Protein AF-A0A348VQV1-F1 (afdb_monomer_lite)

pLDDT: mean 83.27, std 20.58, range [33.09, 98.75]

Foldseek 3Di:
DVLLQQFALDQPFARQGGNSSVVQLVQQLVVLVVVCVVPVPDDSVLLNVLSNQLQVLSSQQWDDDPGIDGDPCNVVQNRLRSSLVVLVVVQVPDPPDDPVSNVSSNLLNQALCQDVVSVRNDHDDDPSSPSSNVSSLVVRVVRLVVVQLVVDDDPPDQWTDQDPSVRGIDGRDPDDPPPPPPPPPDDPPPDPDDDDDDDDDDDDDDDDD

Sequence (209 aa):
MEGLKRAPAAKTMHHNYVGGLLEHVLELIALCRTLSGHFPDIDADLLAVGAFLHDIGKIREMSVRKAIQYTTEGRLIGHISLGYEMLTEKINGLPDFPLETTMLLKHIMLSHHGEYEFGSPKRPKTREALIIHYLDDLSAKLNNYQITMAKESVGEGEWSAFNKMHDRYLYRQASSPAVAPSNSGELPATGLHPGGDGNQPRRDKAQKD

Structure (mmCIF, N/CA/C/O backbone):
data_AF-A0A348VQV1-F1
#
_entry.id   AF-A0A348VQV1-F1
#
loop_
_atom_site.group_PDB
_atom_site.id
_atom_site.type_symbol
_atom_site.label_atom_id
_atom_site.label_alt_id
_atom_site.label_comp_id
_atom_site.label_asym_id
_atom_site.label_entity_id
_atom_site.label_seq_id
_atom_site.pdbx_PDB_ins_code
_atom_site.Cartn_x
_atom_site.Cartn_y
_atom_site.Cartn_z
_atom_site.occupancy
_atom_site.B_iso_or_equiv
_atom_site.auth_seq_id
_atom_site.auth_comp_id
_atom_site.auth_asym_id
_atom_site.auth_atom_id
_atom_site.pdbx_PDB_model_num
ATOM 1 N N . MET A 1 1 ? -12.982 12.321 -1.054 1.00 59.47 1 MET A N 1
ATOM 2 C CA . MET A 1 1 ? -12.814 11.521 -2.290 1.00 59.47 1 MET A CA 1
ATOM 3 C C . MET A 1 1 ? -11.960 12.201 -3.358 1.00 59.47 1 MET A C 1
ATOM 5 O O . MET A 1 1 ? -11.308 11.486 -4.103 1.00 59.47 1 MET A O 1
ATOM 9 N N . GLU A 1 2 ? -11.901 13.537 -3.432 1.00 77.56 2 GLU A N 1
ATOM 10 C CA . GLU A 1 2 ? -11.094 14.238 -4.452 1.00 77.56 2 GLU A CA 1
ATOM 11 C C . GLU A 1 2 ? -9.594 13.878 -4.426 1.00 77.56 2 GLU A C 1
ATOM 13 O O . GLU A 1 2 ? -8.965 13.776 -5.474 1.00 77.56 2 GLU A O 1
ATOM 18 N N . GLY A 1 3 ? -9.032 13.597 -3.242 1.00 82.75 3 GLY A N 1
ATOM 19 C CA . GLY A 1 3 ? -7.639 13.153 -3.097 1.00 82.75 3 GLY A CA 1
ATOM 20 C C . GLY A 1 3 ? -7.329 11.840 -3.828 1.00 82.75 3 GLY A C 1
ATOM 21 O O . GLY A 1 3 ? -6.356 11.783 -4.568 1.00 82.75 3 GLY A O 1
ATOM 22 N N . LEU A 1 4 ? -8.188 10.821 -3.701 1.00 85.88 4 LEU A N 1
ATOM 23 C CA . LEU A 1 4 ? -8.033 9.518 -4.375 1.00 85.88 4 LEU A CA 1
ATOM 24 C C . LEU A 1 4 ? -8.036 9.648 -5.902 1.00 85.88 4 LEU A C 1
ATOM 26 O O . LEU A 1 4 ? -7.209 9.048 -6.576 1.00 85.88 4 LEU A O 1
ATOM 30 N N . LYS A 1 5 ? -8.925 10.490 -6.445 1.00 87.19 5 LYS A N 1
ATOM 31 C CA . LYS A 1 5 ? -9.027 10.739 -7.893 1.00 87.19 5 LYS A CA 1
ATOM 32 C C . LYS A 1 5 ? -7.799 11.436 -8.477 1.00 87.19 5 LYS A C 1
ATOM 34 O O . LYS A 1 5 ? -7.615 11.441 -9.688 1.00 87.19 5 LYS A O 1
ATOM 39 N N . ARG A 1 6 ? -6.988 12.075 -7.632 1.00 87.88 6 ARG A N 1
ATOM 40 C CA . ARG A 1 6 ? -5.828 12.867 -8.054 1.00 87.88 6 ARG A CA 1
ATOM 41 C C . ARG A 1 6 ? -4.494 12.234 -7.684 1.00 87.88 6 ARG A C 1
ATOM 43 O O . ARG A 1 6 ? -3.487 12.554 -8.314 1.00 87.88 6 ARG A O 1
ATOM 50 N N . ALA A 1 7 ? -4.483 11.367 -6.678 1.00 87.25 7 ALA A N 1
ATOM 51 C CA . ALA A 1 7 ? -3.288 10.697 -6.207 1.00 87.25 7 ALA A CA 1
ATOM 52 C C . ALA A 1 7 ? -2.844 9.603 -7.197 1.00 87.25 7 ALA A C 1
ATOM 54 O O . ALA A 1 7 ? -3.674 8.824 -7.673 1.00 87.25 7 ALA A O 1
ATOM 55 N N . PRO A 1 8 ? -1.544 9.519 -7.509 1.00 86.25 8 PRO A N 1
ATOM 56 C CA . PRO A 1 8 ? -0.958 8.330 -8.117 1.00 86.25 8 PRO A CA 1
ATOM 57 C C . PRO A 1 8 ? -0.786 7.222 -7.073 1.00 86.25 8 PRO A C 1
ATOM 59 O O . PRO A 1 8 ? -0.635 7.522 -5.888 1.00 86.25 8 PRO A O 1
ATOM 62 N N . ALA A 1 9 ? -0.737 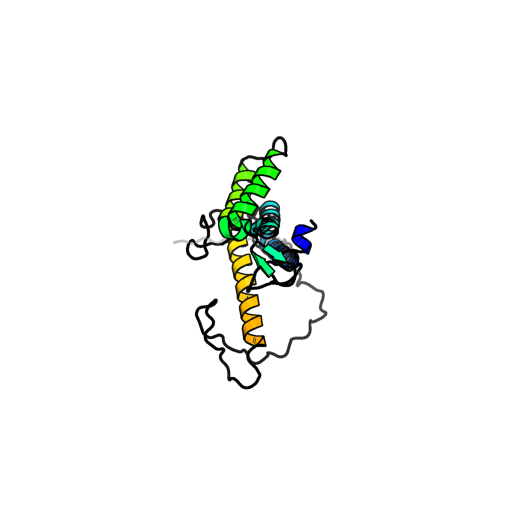5.959 -7.503 1.00 78.94 9 ALA A N 1
ATOM 63 C CA . ALA A 1 9 ? -0.432 4.849 -6.593 1.00 78.94 9 ALA A CA 1
ATOM 64 C C . ALA A 1 9 ? 1.076 4.703 -6.341 1.00 78.94 9 ALA A C 1
ATOM 66 O O . ALA A 1 9 ? 1.492 4.143 -5.334 1.00 78.94 9 ALA A O 1
ATOM 67 N N . ALA A 1 10 ? 1.926 5.224 -7.227 1.00 79.75 10 ALA A N 1
ATOM 68 C CA . ALA A 1 10 ? 3.368 5.216 -7.029 1.00 79.75 10 ALA A CA 1
ATOM 69 C C . ALA A 1 10 ? 4.055 6.376 -7.750 1.00 79.75 10 ALA A C 1
ATOM 71 O O . ALA A 1 10 ? 3.503 6.996 -8.658 1.00 79.75 10 ALA A O 1
ATOM 72 N N . LYS A 1 11 ? 5.306 6.655 -7.374 1.00 70.69 11 LYS A N 1
ATOM 73 C CA . LYS A 1 11 ? 6.124 7.665 -8.059 1.00 70.69 11 LYS A CA 1
ATOM 74 C C . LYS A 1 11 ? 6.708 7.156 -9.379 1.00 70.69 11 LYS A C 1
ATOM 76 O O . LYS A 1 11 ? 6.708 7.876 -10.373 1.00 70.69 11 LYS A O 1
ATOM 81 N N . THR A 1 12 ? 7.241 5.937 -9.383 1.00 63.66 12 THR A N 1
ATOM 82 C CA . THR A 1 12 ? 7.953 5.343 -10.534 1.00 63.66 12 THR A CA 1
ATOM 83 C C . THR A 1 12 ? 7.485 3.931 -10.878 1.00 63.66 12 THR A C 1
ATOM 85 O O . THR A 1 12 ? 8.010 3.343 -11.818 1.00 63.66 12 THR A O 1
ATOM 88 N N . MET A 1 13 ? 6.546 3.388 -10.103 1.00 71.44 13 MET A N 1
ATOM 89 C CA . MET A 1 13 ? 6.045 2.017 -10.238 1.00 71.44 13 MET A CA 1
ATOM 90 C C . MET A 1 13 ? 4.670 2.011 -10.923 1.00 71.44 13 MET A C 1
ATOM 92 O O . MET A 1 13 ? 4.322 2.969 -11.612 1.00 71.44 13 MET A O 1
ATOM 96 N N . HIS A 1 14 ? 3.908 0.934 -10.740 1.00 74.94 14 HIS A N 1
ATOM 97 C CA . HIS A 1 14 ? 2.552 0.774 -11.252 1.00 74.94 14 HIS A CA 1
ATOM 98 C C . HIS A 1 14 ? 1.608 1.913 -10.836 1.00 74.94 14 HIS A C 1
ATOM 100 O O . HIS A 1 14 ? 1.769 2.533 -9.781 1.00 74.94 14 HIS A O 1
ATOM 106 N N . HIS A 1 15 ? 0.661 2.229 -11.723 1.00 77.94 15 HIS A N 1
ATOM 107 C CA . HIS A 1 15 ? -0.320 3.304 -11.551 1.00 77.94 15 HIS A CA 1
ATOM 108 C C . HIS A 1 15 ? 0.284 4.676 -11.166 1.00 77.94 15 HIS A C 1
ATOM 110 O O . HIS A 1 15 ? -0.278 5.445 -10.377 1.00 77.94 15 HIS A O 1
ATOM 116 N N . ASN A 1 16 ? 1.446 5.020 -11.731 1.00 82.25 16 ASN A N 1
ATOM 117 C CA . ASN A 1 16 ? 2.135 6.298 -11.523 1.00 82.25 16 ASN A CA 1
ATOM 118 C C . ASN A 1 16 ? 1.582 7.442 -12.394 1.00 82.25 16 ASN A C 1
ATOM 120 O O . ASN A 1 16 ? 2.326 8.175 -13.048 1.00 82.25 16 ASN A O 1
ATOM 124 N N . TYR A 1 17 ? 0.267 7.621 -12.385 1.00 85.56 17 TYR A N 1
ATOM 125 C CA . TYR A 1 17 ? -0.437 8.700 -13.078 1.00 85.56 17 TYR A CA 1
ATOM 126 C C . TYR A 1 17 ? -1.581 9.238 -12.213 1.00 85.56 17 TYR A C 1
ATOM 128 O O . TYR A 1 17 ? -1.947 8.651 -11.197 1.00 85.56 17 TYR A O 1
ATOM 136 N N . VAL A 1 18 ? -2.128 10.398 -12.582 1.00 88.56 18 VAL A N 1
ATOM 137 C CA . VAL A 1 18 ? -3.265 11.009 -11.872 1.00 88.56 18 VAL A CA 1
ATOM 138 C C . VAL A 1 18 ? -4.448 10.043 -11.871 1.00 88.56 18 VAL A C 1
ATOM 140 O O . VAL A 1 18 ? -4.873 9.611 -12.935 1.00 88.56 18 VAL A O 1
ATOM 143 N N . GLY A 1 19 ? -4.970 9.724 -10.685 1.00 89.00 19 GLY A N 1
ATOM 144 C CA . GLY A 1 19 ? -6.077 8.776 -10.520 1.00 89.00 19 GLY A CA 1
ATOM 145 C C . GLY A 1 19 ? -5.640 7.318 -10.407 1.00 89.00 19 GLY A C 1
ATOM 146 O O . GLY A 1 19 ? -6.465 6.468 -10.084 1.00 89.00 19 GLY A O 1
ATOM 147 N N . GLY A 1 20 ? -4.346 7.032 -10.573 1.00 91.31 20 GLY A N 1
ATOM 148 C CA . GLY A 1 20 ? -3.817 5.679 -10.482 1.00 91.31 20 GLY A CA 1
ATOM 149 C C . GLY A 1 20 ? -4.071 5.006 -9.130 1.00 91.31 20 GLY A C 1
ATOM 150 O O . GLY A 1 20 ? -4.310 3.806 -9.094 1.00 91.31 20 GLY A O 1
ATOM 151 N N . LEU A 1 21 ? -4.108 5.760 -8.021 1.00 93.31 21 LEU A N 1
ATOM 152 C CA . LEU A 1 21 ? -4.445 5.182 -6.714 1.00 93.31 21 LEU A CA 1
ATOM 153 C C . LEU A 1 21 ? -5.881 4.643 -6.673 1.00 93.31 21 LEU A C 1
ATOM 155 O O . LEU A 1 21 ? -6.135 3.609 -6.067 1.00 93.31 21 LEU A O 1
ATOM 159 N N . LEU A 1 22 ? -6.829 5.338 -7.307 1.00 93.69 22 LEU A N 1
ATOM 160 C CA . LEU A 1 22 ? -8.216 4.884 -7.355 1.00 93.69 22 LEU A CA 1
ATOM 161 C C . LEU A 1 22 ? -8.358 3.624 -8.215 1.00 93.69 22 LEU A C 1
ATOM 163 O O . LEU A 1 22 ? -9.080 2.714 -7.824 1.00 93.69 22 LEU A O 1
ATOM 167 N N . GLU A 1 23 ? -7.674 3.568 -9.358 1.00 93.56 23 GLU A N 1
ATOM 168 C CA . GLU A 1 23 ? -7.672 2.379 -10.219 1.00 93.56 23 GLU A CA 1
ATOM 169 C C . GLU A 1 23 ? -7.072 1.164 -9.505 1.00 93.56 23 GLU A C 1
ATOM 171 O O . GLU A 1 23 ? -7.700 0.109 -9.499 1.00 93.56 23 GLU A O 1
ATOM 176 N N . HIS A 1 24 ? -5.940 1.346 -8.818 1.00 94.50 24 HIS A N 1
ATOM 177 C CA . HIS A 1 24 ? -5.309 0.318 -7.983 1.00 94.50 24 HIS A CA 1
ATOM 178 C C . HIS A 1 24 ? -6.262 -0.229 -6.915 1.00 94.50 24 HIS A C 1
ATOM 180 O O . HIS A 1 24 ? -6.482 -1.431 -6.788 1.00 94.50 24 HIS A O 1
ATOM 186 N N . VAL A 1 25 ? -6.915 0.670 -6.174 1.00 95.12 25 VAL A N 1
ATOM 187 C CA . VAL A 1 25 ? -7.887 0.284 -5.145 1.00 95.12 25 VAL A CA 1
ATOM 188 C C . VAL A 1 25 ? -9.077 -0.476 -5.745 1.00 95.12 25 VAL A C 1
ATOM 190 O O . VAL A 1 25 ? -9.549 -1.444 -5.150 1.00 95.12 25 VAL A O 1
ATOM 193 N N . LEU A 1 26 ? -9.571 -0.068 -6.918 1.00 95.50 26 LEU A N 1
ATOM 194 C CA . LEU A 1 26 ? -10.662 -0.767 -7.600 1.00 95.50 26 LEU A CA 1
ATOM 195 C C . LEU A 1 26 ? -10.246 -2.168 -8.069 1.00 95.50 26 LEU A C 1
ATOM 197 O O . LEU A 1 26 ? -11.031 -3.105 -7.903 1.00 95.50 26 LEU A O 1
ATOM 201 N N . GLU A 1 27 ? -9.032 -2.321 -8.605 1.00 95.31 27 GLU A N 1
ATOM 202 C CA . GLU A 1 27 ? -8.456 -3.622 -8.959 1.00 95.31 27 GLU A CA 1
ATOM 203 C C . GLU A 1 27 ? -8.396 -4.540 -7.732 1.00 95.31 27 GLU A C 1
ATOM 205 O O . GLU A 1 27 ? -8.956 -5.640 -7.749 1.00 95.31 27 GLU A O 1
ATOM 210 N N . LEU A 1 28 ? -7.797 -4.070 -6.633 1.00 96.25 28 LEU A N 1
ATOM 211 C CA . LEU A 1 28 ? -7.663 -4.863 -5.414 1.00 96.25 28 LEU A CA 1
ATOM 212 C C . LEU A 1 28 ? -9.013 -5.255 -4.819 1.00 96.25 28 LEU A C 1
ATOM 214 O O . LEU A 1 28 ? -9.186 -6.406 -4.423 1.00 96.25 28 LEU A O 1
ATOM 218 N N . ILE A 1 29 ? -9.996 -4.350 -4.789 1.00 96.56 29 ILE A N 1
ATOM 219 C CA . ILE A 1 29 ? -11.345 -4.675 -4.304 1.00 96.56 29 ILE A CA 1
ATOM 220 C C . ILE A 1 29 ? -11.994 -5.755 -5.183 1.00 96.56 29 ILE A C 1
ATOM 222 O O . ILE A 1 29 ? -12.639 -6.663 -4.654 1.00 96.56 29 ILE A O 1
ATOM 226 N N . ALA A 1 30 ? -11.824 -5.705 -6.507 1.00 96.12 30 ALA A N 1
ATOM 227 C CA . ALA A 1 30 ? -12.355 -6.733 -7.403 1.00 96.12 30 ALA A CA 1
ATOM 228 C C . ALA A 1 30 ? -11.707 -8.111 -7.156 1.00 96.12 30 ALA A C 1
ATOM 230 O O . ALA A 1 30 ? -12.409 -9.128 -7.091 1.00 96.12 30 ALA A O 1
ATOM 231 N N . LEU A 1 31 ? -10.388 -8.144 -6.944 1.00 95.75 31 LEU A N 1
ATOM 232 C CA . LEU A 1 31 ? -9.655 -9.362 -6.589 1.00 95.75 31 LEU A CA 1
ATOM 233 C C . LEU A 1 31 ? -10.083 -9.902 -5.217 1.00 95.75 31 LEU A C 1
ATOM 235 O O . LEU A 1 31 ? -10.366 -11.093 -5.088 1.00 95.75 31 LEU A O 1
ATOM 239 N N . CYS A 1 32 ? -10.229 -9.025 -4.220 1.00 95.88 32 CYS A N 1
ATOM 240 C CA . CYS A 1 32 ? -10.716 -9.379 -2.887 1.00 95.88 32 CYS A CA 1
ATOM 241 C C . CYS A 1 32 ? -12.095 -10.043 -2.951 1.00 95.88 32 CYS A C 1
ATOM 243 O O . CYS A 1 32 ? -12.280 -11.112 -2.379 1.00 95.88 32 CYS A O 1
ATOM 245 N N . ARG A 1 33 ? -13.041 -9.475 -3.713 1.00 93.62 33 ARG A N 1
ATOM 246 C CA . ARG A 1 33 ? -14.386 -10.056 -3.892 1.00 93.62 33 ARG A CA 1
ATOM 247 C C . ARG A 1 33 ? -14.343 -11.459 -4.492 1.00 93.62 33 ARG A C 1
ATOM 249 O O . ARG A 1 33 ? -15.134 -12.310 -4.097 1.00 93.62 33 ARG A O 1
ATOM 256 N N . THR A 1 34 ? -13.426 -11.695 -5.427 1.00 94.19 34 THR A N 1
ATOM 257 C CA . THR A 1 34 ? -13.241 -13.018 -6.034 1.00 94.19 34 THR A CA 1
ATOM 258 C C . THR A 1 34 ? -12.700 -14.010 -5.003 1.00 94.19 34 THR A C 1
ATOM 260 O O . THR A 1 34 ? -13.256 -15.095 -4.843 1.00 94.19 34 THR A O 1
ATOM 263 N N . LEU A 1 35 ? -11.667 -13.630 -4.244 1.00 93.38 35 LEU A N 1
ATOM 264 C CA . LEU A 1 35 ? -11.078 -14.493 -3.215 1.00 93.38 35 LEU A CA 1
ATOM 265 C C . LEU A 1 35 ? -12.037 -14.799 -2.062 1.00 93.38 35 LEU A C 1
ATOM 267 O O . LEU A 1 35 ? -12.089 -15.945 -1.621 1.00 93.38 35 LEU A O 1
ATOM 271 N N . SER A 1 36 ? -12.834 -13.828 -1.612 1.00 91.81 36 SER A N 1
ATOM 272 C CA . SER A 1 36 ? -13.850 -14.053 -0.576 1.00 91.81 36 SER A CA 1
ATOM 273 C C . SER A 1 36 ? -14.892 -15.101 -0.984 1.00 91.81 36 SER A C 1
ATOM 275 O O . SER A 1 36 ? -15.445 -15.775 -0.124 1.00 91.81 36 SER A O 1
ATOM 277 N N . GLY A 1 37 ? -15.144 -15.288 -2.286 1.00 91.12 37 GLY A N 1
ATOM 278 C CA . GLY A 1 37 ? -16.004 -16.370 -2.780 1.00 91.12 37 GLY A CA 1
ATOM 279 C C . GLY A 1 37 ? -15.368 -17.764 -2.688 1.00 91.12 37 GLY A C 1
ATOM 280 O O . GLY A 1 37 ? -16.086 -18.758 -2.605 1.00 91.12 37 GLY A O 1
ATOM 281 N N . HIS A 1 38 ? -14.035 -17.848 -2.689 1.00 93.75 38 HIS A N 1
ATOM 282 C CA . HIS A 1 38 ? -13.288 -19.106 -2.586 1.00 93.75 38 HIS A CA 1
ATOM 283 C C . HIS A 1 38 ? -12.951 -19.496 -1.142 1.00 93.75 38 HIS A C 1
ATOM 285 O O . HIS A 1 38 ? -12.837 -20.684 -0.843 1.00 93.75 38 HIS A O 1
ATOM 291 N N . PHE A 1 39 ? -12.799 -18.512 -0.257 1.00 91.69 39 PHE A N 1
ATOM 292 C CA . PHE A 1 39 ? -12.418 -18.702 1.140 1.00 91.69 39 PHE A CA 1
ATOM 293 C C . PHE A 1 39 ? -13.526 -18.153 2.055 1.00 91.69 39 PHE A C 1
ATOM 295 O O . PHE A 1 39 ? -13.521 -16.966 2.387 1.00 91.69 39 PHE A O 1
ATOM 302 N N . PRO A 1 40 ? -14.503 -18.994 2.450 1.00 87.31 40 PRO A N 1
ATOM 303 C CA . PRO A 1 40 ? -15.704 -18.554 3.169 1.00 87.31 40 PRO A CA 1
ATOM 304 C C . PRO A 1 40 ? -15.438 -18.107 4.613 1.00 87.31 40 PRO A C 1
ATOM 306 O O . PRO A 1 40 ? -16.326 -17.581 5.274 1.00 87.31 40 PRO A O 1
ATOM 309 N N . ASP A 1 41 ? -14.235 -18.347 5.124 1.00 91.50 41 ASP A N 1
ATOM 310 C CA . ASP A 1 41 ? -13.786 -18.025 6.474 1.00 91.50 41 ASP A CA 1
ATOM 311 C C . ASP A 1 41 ? -12.998 -16.701 6.550 1.00 91.50 41 ASP A C 1
ATOM 313 O O . ASP A 1 41 ? -12.311 -16.438 7.542 1.00 91.50 41 ASP A O 1
ATOM 317 N N . ILE A 1 42 ? -13.087 -15.888 5.495 1.00 94.31 42 ILE A N 1
ATOM 318 C CA . ILE A 1 42 ? -12.581 -14.516 5.424 1.00 94.31 42 ILE A CA 1
ATOM 319 C C . ILE A 1 42 ? -13.712 -13.538 5.729 1.00 94.31 42 ILE A C 1
ATOM 321 O O . ILE A 1 42 ? -14.813 -13.661 5.188 1.00 94.31 42 ILE A O 1
ATOM 325 N N . ASP A 1 43 ? -13.411 -12.500 6.506 1.00 96.88 43 ASP A N 1
ATOM 326 C CA . ASP A 1 43 ? -14.297 -11.345 6.624 1.00 96.88 43 ASP A CA 1
ATOM 327 C C . ASP A 1 43 ? -14.204 -10.478 5.352 1.00 96.88 43 ASP A C 1
ATOM 329 O O . ASP A 1 43 ? -13.248 -9.724 5.142 1.00 96.88 43 ASP A O 1
ATOM 333 N N . ALA A 1 44 ? -15.194 -10.621 4.467 1.00 96.12 44 ALA A N 1
ATOM 334 C CA . ALA A 1 44 ? -15.236 -9.923 3.183 1.00 96.12 44 ALA A CA 1
ATOM 335 C C . ALA A 1 44 ? -15.333 -8.394 3.329 1.00 96.12 44 ALA A C 1
ATOM 337 O O . ALA A 1 44 ? -14.772 -7.666 2.504 1.00 96.12 44 ALA A O 1
ATOM 338 N N . ASP A 1 45 ? -16.001 -7.905 4.377 1.00 96.50 45 ASP A N 1
ATOM 339 C CA . ASP A 1 45 ? -16.160 -6.473 4.622 1.00 96.50 45 ASP A CA 1
ATOM 340 C C . ASP A 1 45 ? -14.847 -5.879 5.134 1.00 96.50 45 ASP A C 1
ATOM 342 O O . ASP A 1 45 ? -14.374 -4.862 4.613 1.00 96.50 45 ASP A O 1
ATOM 346 N N . LEU A 1 46 ? -14.197 -6.548 6.091 1.00 97.94 46 LEU A N 1
ATOM 347 C CA . LEU A 1 46 ? -12.877 -6.153 6.578 1.00 97.94 46 LEU A CA 1
ATOM 348 C C . LEU A 1 46 ? -11.835 -6.181 5.456 1.00 97.94 46 LEU A C 1
ATOM 350 O O . LEU A 1 46 ? -11.023 -5.259 5.356 1.00 97.94 46 LEU A O 1
ATOM 354 N N . LEU A 1 47 ? -11.873 -7.199 4.593 1.00 97.62 47 LEU A N 1
ATOM 355 C CA . LEU A 1 47 ? -10.973 -7.307 3.450 1.00 97.62 47 LEU A CA 1
ATOM 356 C C . LEU A 1 47 ? -11.187 -6.155 2.457 1.00 97.62 47 LEU A C 1
ATOM 358 O O . LEU A 1 47 ? -10.221 -5.505 2.057 1.00 97.62 47 LEU A O 1
ATOM 362 N N . ALA A 1 48 ? -12.437 -5.856 2.093 1.00 97.19 48 ALA A N 1
ATOM 363 C CA . ALA A 1 48 ? -12.756 -4.776 1.161 1.00 97.19 48 ALA A CA 1
ATOM 364 C C . ALA A 1 48 ? -12.379 -3.394 1.720 1.00 97.19 48 ALA A C 1
ATOM 366 O O . ALA A 1 48 ? -11.784 -2.576 1.013 1.00 97.19 48 ALA A O 1
ATOM 367 N N . VAL A 1 49 ? -12.680 -3.131 2.996 1.00 97.81 49 VAL A N 1
ATOM 368 C CA . VAL A 1 49 ? -12.308 -1.874 3.663 1.00 97.81 49 VAL A CA 1
ATOM 369 C C . VAL A 1 49 ? -10.790 -1.774 3.826 1.00 97.81 49 VAL A C 1
ATOM 371 O O . VAL A 1 49 ? -10.215 -0.713 3.585 1.00 97.81 49 VAL A O 1
ATOM 374 N N . GLY A 1 50 ? -10.122 -2.874 4.171 1.00 98.06 50 GLY A N 1
ATOM 375 C CA . GLY A 1 50 ? -8.667 -2.951 4.236 1.00 98.06 50 GLY A CA 1
ATOM 376 C C . GLY A 1 50 ? -8.012 -2.630 2.892 1.00 98.06 50 GLY A C 1
ATOM 377 O O . GLY A 1 50 ? -7.129 -1.775 2.836 1.00 98.06 50 GLY A O 1
ATOM 378 N N . ALA A 1 51 ? -8.490 -3.238 1.803 1.00 97.69 51 ALA A N 1
ATOM 379 C CA . ALA A 1 51 ? -8.019 -2.965 0.446 1.00 97.69 51 ALA A CA 1
ATOM 380 C C . ALA A 1 51 ? -8.271 -1.509 0.030 1.00 97.69 51 ALA A C 1
ATOM 382 O O . ALA A 1 51 ? -7.428 -0.891 -0.611 1.00 97.69 51 ALA A O 1
ATOM 383 N N . PHE A 1 52 ? -9.385 -0.907 0.445 1.00 97.69 52 PHE A N 1
ATOM 384 C CA . PHE A 1 52 ? -9.638 0.511 0.188 1.00 97.69 52 PHE A CA 1
ATOM 385 C C . PHE A 1 52 ? -8.667 1.443 0.932 1.00 97.69 52 PHE A C 1
ATOM 387 O O . PHE A 1 52 ? -8.280 2.489 0.408 1.00 97.69 52 PHE A O 1
ATOM 394 N N . LEU A 1 53 ? -8.290 1.088 2.162 1.00 97.75 53 LEU A N 1
ATOM 395 C CA . LEU A 1 53 ? -7.558 1.977 3.064 1.00 97.75 53 LEU A CA 1
ATOM 396 C C . LEU A 1 53 ? -6.044 1.776 3.085 1.00 97.75 53 LEU A C 1
ATOM 398 O O . LEU A 1 53 ? -5.361 2.714 3.493 1.00 97.75 53 LEU A O 1
ATOM 402 N N . HIS A 1 54 ? -5.524 0.607 2.691 1.00 97.69 54 HIS A N 1
ATOM 403 C CA . HIS A 1 54 ? -4.119 0.222 2.909 1.00 97.69 54 HIS A CA 1
ATOM 404 C C . HIS A 1 54 ? -3.119 1.322 2.515 1.00 97.69 54 HIS A C 1
ATOM 406 O O . HIS A 1 54 ? -2.220 1.640 3.290 1.00 97.69 54 HIS A O 1
ATOM 412 N N . ASP A 1 55 ? -3.378 1.983 1.385 1.00 96.81 55 ASP A N 1
ATOM 413 C CA . ASP A 1 55 ? -2.517 2.994 0.776 1.00 96.81 55 ASP A CA 1
ATOM 414 C C . ASP A 1 55 ? -3.053 4.433 0.847 1.00 96.81 55 ASP A C 1
ATOM 416 O O . ASP A 1 55 ? -2.537 5.345 0.192 1.00 96.81 55 ASP A O 1
ATOM 420 N N . ILE A 1 56 ? -4.094 4.693 1.646 1.00 97.19 56 ILE A N 1
ATOM 421 C CA . ILE A 1 56 ? -4.789 5.992 1.636 1.00 97.19 56 ILE A CA 1
ATOM 422 C C . ILE A 1 56 ? -3.867 7.177 1.964 1.00 97.19 56 ILE A C 1
ATOM 424 O O . ILE A 1 56 ? -4.100 8.291 1.493 1.00 97.19 56 ILE A O 1
ATOM 428 N N . GLY A 1 57 ? -2.782 6.947 2.709 1.00 97.38 57 GLY A N 1
ATOM 429 C CA . GLY A 1 57 ? -1.786 7.971 3.023 1.00 97.38 57 GLY A CA 1
ATOM 430 C C . GLY A 1 57 ? -1.080 8.553 1.793 1.00 97.38 57 GLY A C 1
ATOM 431 O O . GLY A 1 57 ? -0.570 9.674 1.864 1.00 97.38 57 GLY A O 1
ATOM 432 N N . LYS A 1 58 ? -1.114 7.873 0.635 1.00 96.50 58 LYS A N 1
ATOM 433 C CA . LYS A 1 58 ? -0.527 8.369 -0.622 1.00 96.50 58 LYS A CA 1
ATOM 434 C C . LYS A 1 58 ? -1.143 9.688 -1.091 1.00 96.50 58 LYS A C 1
ATOM 436 O O . LYS A 1 58 ? -0.464 10.472 -1.756 1.00 96.50 58 LYS A O 1
ATOM 441 N N . ILE A 1 59 ? -2.377 10.000 -0.672 1.00 96.00 59 ILE A N 1
ATOM 442 C CA . ILE A 1 5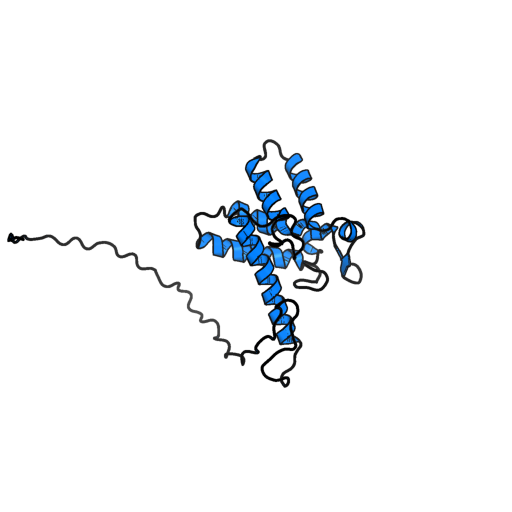9 ? -3.021 11.291 -0.972 1.00 96.00 59 ILE A CA 1
ATOM 443 C C . ILE A 1 59 ? -2.337 12.485 -0.283 1.00 96.00 59 ILE A C 1
ATOM 445 O O . ILE A 1 59 ? -2.487 13.613 -0.747 1.00 96.00 59 ILE A O 1
ATOM 449 N N . ARG A 1 60 ? -1.620 12.247 0.826 1.00 96.12 60 ARG A N 1
ATOM 450 C CA . ARG A 1 60 ? -0.792 13.241 1.535 1.00 96.12 60 ARG A CA 1
ATOM 451 C C . ARG A 1 60 ? 0.689 13.089 1.191 1.00 96.12 60 ARG A C 1
ATOM 453 O O . ARG A 1 60 ? 1.417 14.081 1.131 1.00 96.12 60 ARG A O 1
ATOM 460 N N . GLU A 1 61 ? 1.133 11.861 0.924 1.00 95.50 61 GLU A N 1
ATOM 461 C CA . GLU A 1 61 ? 2.530 11.555 0.613 1.00 95.50 61 GLU A CA 1
ATOM 462 C C . GLU A 1 61 ? 2.986 12.185 -0.709 1.00 95.50 61 GLU A C 1
ATOM 464 O O . GLU A 1 61 ? 4.120 12.660 -0.828 1.00 95.50 61 GLU A O 1
ATOM 469 N N . MET A 1 62 ? 2.105 12.210 -1.711 1.00 93.44 62 MET A N 1
ATOM 470 C CA . MET A 1 62 ? 2.445 12.639 -3.061 1.00 93.44 62 MET A CA 1
ATOM 471 C C . MET A 1 62 ? 1.583 13.800 -3.544 1.00 93.44 62 MET A C 1
ATOM 473 O O . MET A 1 62 ? 0.423 13.965 -3.183 1.00 93.44 62 MET A O 1
ATOM 477 N N . SER A 1 63 ? 2.168 14.608 -4.422 1.00 90.25 63 SER A N 1
ATOM 478 C CA . SER A 1 63 ? 1.490 15.702 -5.101 1.00 90.25 63 SER A CA 1
ATOM 479 C C . SER A 1 63 ? 1.754 15.639 -6.597 1.00 90.25 63 SER A C 1
ATOM 481 O O . SER A 1 63 ? 2.850 15.291 -7.045 1.00 90.25 63 SER A O 1
ATOM 483 N N . VAL A 1 64 ? 0.736 16.010 -7.372 1.00 86.31 64 VAL A N 1
ATOM 484 C CA . VAL A 1 64 ? 0.842 16.126 -8.824 1.00 86.31 64 VAL A CA 1
ATOM 485 C C . VAL A 1 64 ? 0.651 17.584 -9.211 1.00 86.31 64 VAL A C 1
ATOM 487 O O . VAL A 1 64 ? -0.437 18.145 -9.070 1.00 86.31 64 VAL A O 1
ATOM 490 N N . ARG A 1 65 ? 1.743 18.209 -9.665 1.00 80.75 65 ARG A N 1
ATOM 491 C CA . ARG A 1 65 ? 1.724 19.517 -10.336 1.00 80.75 65 ARG A CA 1
ATOM 492 C C . ARG A 1 65 ? 2.093 19.320 -11.804 1.00 80.75 65 ARG A C 1
ATOM 494 O O . ARG A 1 65 ? 1.247 18.925 -12.588 1.00 80.75 65 ARG A O 1
ATOM 501 N N . LYS A 1 66 ? 3.364 19.524 -12.165 1.00 80.19 66 LYS A N 1
ATOM 502 C CA . LYS A 1 66 ? 3.896 19.208 -13.508 1.00 80.19 66 LYS A CA 1
ATOM 503 C C . LYS A 1 66 ? 4.426 17.773 -13.619 1.00 80.19 66 LYS A C 1
ATOM 505 O O . LYS A 1 66 ? 4.501 17.228 -14.708 1.00 80.19 66 LYS A O 1
ATOM 510 N N . ALA A 1 67 ? 4.806 17.186 -12.487 1.00 86.25 67 ALA A N 1
ATOM 511 C CA . ALA A 1 67 ? 5.272 15.813 -12.347 1.00 86.25 67 ALA A CA 1
ATOM 512 C C . ALA A 1 67 ? 4.855 15.288 -10.967 1.00 86.25 67 ALA A C 1
ATOM 514 O O . ALA A 1 67 ? 4.517 16.085 -10.082 1.00 86.25 67 ALA A O 1
ATOM 515 N N . ILE A 1 68 ? 4.907 13.969 -10.784 1.00 89.12 68 ILE A N 1
ATOM 516 C CA . ILE A 1 68 ? 4.671 13.333 -9.486 1.00 89.12 68 ILE A CA 1
ATOM 517 C C . ILE A 1 68 ? 5.870 13.592 -8.578 1.00 89.12 68 ILE A C 1
ATOM 519 O O . ILE A 1 68 ? 7.013 13.266 -8.909 1.00 89.12 68 ILE A O 1
ATOM 523 N N . GLN A 1 69 ? 5.609 14.182 -7.417 1.00 92.69 69 GLN A N 1
ATOM 524 C CA . GLN A 1 69 ? 6.626 14.473 -6.416 1.00 92.69 69 GLN A CA 1
ATOM 525 C C . GLN A 1 69 ? 6.114 14.132 -5.023 1.00 92.69 69 GLN A C 1
ATOM 527 O O . GLN A 1 69 ? 4.949 14.370 -4.710 1.00 92.69 69 GLN A O 1
ATOM 532 N N . TYR A 1 70 ? 7.010 13.646 -4.168 1.00 93.88 70 TYR A N 1
ATOM 533 C CA . TYR A 1 70 ? 6.729 13.554 -2.740 1.00 93.88 70 TYR A CA 1
ATOM 534 C C . TYR A 1 70 ? 6.569 14.948 -2.134 1.00 93.88 70 TYR A C 1
ATOM 536 O O . TYR A 1 70 ? 7.358 15.848 -2.445 1.00 93.88 70 TYR A O 1
ATOM 544 N N . THR A 1 71 ? 5.588 15.103 -1.252 1.00 95.31 71 THR A N 1
ATOM 545 C CA . THR A 1 71 ? 5.469 16.264 -0.366 1.00 95.31 71 THR A CA 1
ATOM 546 C C . THR A 1 71 ? 6.563 16.214 0.708 1.00 95.31 71 THR A C 1
ATOM 548 O O . THR A 1 71 ? 7.206 15.181 0.907 1.00 95.31 71 THR A O 1
ATOM 551 N N . THR A 1 72 ? 6.808 17.325 1.412 1.00 97.12 72 THR A N 1
ATOM 552 C CA . THR A 1 72 ? 7.735 17.327 2.561 1.00 97.12 72 THR A CA 1
ATOM 553 C C . THR A 1 72 ? 7.292 16.317 3.616 1.00 97.12 72 THR A C 1
ATOM 555 O O . THR A 1 72 ? 8.099 15.525 4.089 1.00 97.12 72 THR A O 1
ATOM 558 N N . GLU A 1 73 ? 5.996 16.308 3.919 1.00 97.06 73 GLU A N 1
ATOM 559 C CA . GLU A 1 73 ? 5.368 15.354 4.826 1.00 97.06 73 GLU A CA 1
ATOM 560 C C . GLU A 1 73 ? 5.570 13.906 4.356 1.00 97.06 73 GLU A C 1
ATOM 562 O O . GLU A 1 73 ? 6.054 13.073 5.116 1.00 97.06 73 GLU A O 1
ATOM 567 N N . GLY A 1 74 ? 5.315 13.620 3.077 1.00 96.56 74 GLY A N 1
ATOM 568 C CA . GLY A 1 74 ? 5.518 12.295 2.501 1.00 96.56 74 GLY A CA 1
ATOM 569 C C . GLY A 1 74 ? 6.958 11.800 2.584 1.00 96.56 74 GLY A C 1
ATOM 570 O O . GLY A 1 74 ? 7.182 10.634 2.885 1.00 96.56 74 GLY A O 1
ATOM 571 N N . ARG A 1 75 ? 7.946 12.682 2.380 1.00 96.19 75 ARG A N 1
ATOM 572 C CA . ARG A 1 75 ? 9.369 12.315 2.506 1.00 96.19 75 ARG A CA 1
ATOM 573 C C . ARG A 1 75 ? 9.796 12.021 3.941 1.00 96.19 75 ARG A C 1
ATOM 575 O O . ARG A 1 75 ? 10.703 11.219 4.126 1.00 96.19 75 ARG A O 1
ATOM 582 N N . LEU A 1 76 ? 9.220 12.718 4.919 1.00 97.44 76 LEU A N 1
ATOM 583 C CA . LEU A 1 76 ? 9.613 12.594 6.324 1.00 97.44 76 LEU A CA 1
ATOM 584 C C . LEU A 1 76 ? 8.854 11.479 7.051 1.00 97.44 76 LEU A C 1
ATOM 586 O O . LEU A 1 76 ? 9.417 10.865 7.952 1.00 97.44 76 LEU A O 1
ATOM 590 N N . ILE A 1 77 ? 7.594 11.237 6.680 1.00 97.56 77 ILE A N 1
ATOM 591 C CA . ILE A 1 77 ? 6.665 10.391 7.442 1.00 97.56 77 ILE A CA 1
ATOM 592 C C . ILE A 1 77 ? 6.279 9.113 6.679 1.00 97.56 77 ILE A C 1
ATOM 594 O O . ILE A 1 77 ? 6.201 8.042 7.282 1.00 97.56 77 ILE A O 1
ATOM 598 N N . GLY A 1 78 ? 6.064 9.211 5.363 1.00 96.88 78 GLY A N 1
ATOM 599 C CA . GLY A 1 78 ? 5.625 8.099 4.513 1.00 96.88 78 GLY A CA 1
ATOM 600 C C . GLY A 1 78 ? 4.131 7.760 4.626 1.00 96.88 78 GLY A C 1
ATOM 601 O O . GLY A 1 78 ? 3.476 8.018 5.639 1.00 96.88 78 GLY A O 1
ATOM 602 N N . HIS A 1 79 ? 3.571 7.174 3.566 1.00 97.62 79 HIS A N 1
ATOM 603 C CA . HIS A 1 79 ? 2.130 6.917 3.450 1.00 97.62 79 HIS A CA 1
ATOM 604 C C . HIS A 1 79 ? 1.578 5.953 4.507 1.00 97.62 79 HIS A C 1
ATOM 606 O O . HIS A 1 79 ? 0.440 6.145 4.920 1.00 97.62 79 HIS A O 1
ATOM 612 N N . ILE A 1 80 ? 2.342 4.961 4.983 1.00 97.81 80 ILE A N 1
ATOM 613 C CA . ILE A 1 80 ? 1.857 4.016 6.007 1.00 97.81 80 ILE A CA 1
ATOM 614 C C . ILE A 1 80 ? 1.481 4.773 7.287 1.00 97.81 80 ILE A C 1
ATOM 616 O O . ILE A 1 80 ? 0.364 4.655 7.792 1.00 97.81 80 ILE A O 1
ATOM 620 N N . SER A 1 81 ? 2.404 5.596 7.788 1.00 98.06 81 SER A N 1
ATOM 621 C CA . SER A 1 81 ? 2.210 6.395 9.001 1.00 98.06 81 SER A CA 1
ATOM 622 C C . SER A 1 81 ? 1.122 7.456 8.810 1.00 98.06 81 SER A C 1
ATOM 624 O O . SER A 1 81 ? 0.267 7.618 9.679 1.00 98.06 81 SER A O 1
ATOM 626 N N . LEU A 1 82 ? 1.097 8.128 7.652 1.00 98.31 82 LEU A N 1
ATOM 627 C CA . LEU A 1 82 ? 0.060 9.115 7.322 1.00 98.31 82 LEU A CA 1
ATOM 628 C C . LEU A 1 82 ? -1.329 8.478 7.227 1.00 98.31 82 LEU A C 1
ATOM 630 O O . LEU A 1 82 ? -2.301 9.021 7.743 1.00 98.31 82 LEU A O 1
ATOM 634 N N . GLY A 1 83 ? -1.434 7.312 6.595 1.00 97.88 83 GLY A N 1
ATOM 635 C CA . GLY A 1 83 ? -2.678 6.562 6.507 1.00 97.88 83 GLY A CA 1
ATOM 636 C C . GLY A 1 83 ? -3.154 6.101 7.885 1.00 97.88 83 GLY A C 1
ATOM 637 O O . GLY A 1 83 ? -4.335 6.234 8.198 1.00 97.88 83 GLY A O 1
ATOM 638 N N . TYR A 1 84 ? -2.241 5.604 8.726 1.00 98.06 84 TYR A N 1
ATOM 639 C CA . TYR A 1 84 ? -2.548 5.198 10.098 1.00 98.06 84 TYR A CA 1
ATOM 640 C C . TYR A 1 84 ? -3.099 6.364 10.937 1.00 98.06 84 TYR A C 1
ATOM 642 O O . TYR A 1 84 ? -4.073 6.186 11.679 1.00 98.06 84 TYR A O 1
ATOM 650 N N . GLU A 1 85 ? -2.501 7.554 10.812 1.00 98.06 85 GLU A N 1
ATOM 651 C CA . GLU A 1 85 ? -2.990 8.788 11.440 1.00 98.06 85 GLU A CA 1
ATOM 652 C C . GLU A 1 85 ? -4.403 9.119 10.946 1.00 98.06 85 GLU A C 1
ATOM 654 O O . GLU A 1 85 ? -5.327 9.202 11.754 1.00 98.06 85 GLU A O 1
ATOM 659 N N . MET A 1 86 ? -4.600 9.186 9.625 1.00 97.81 86 MET A N 1
ATOM 660 C CA . MET A 1 86 ? -5.898 9.492 9.012 1.00 97.81 86 MET A CA 1
ATOM 661 C C . MET A 1 86 ? -7.004 8.521 9.448 1.00 97.81 86 MET A C 1
ATOM 663 O O . MET A 1 86 ? -8.130 8.938 9.728 1.00 97.81 86 MET A O 1
ATOM 667 N N . LEU A 1 87 ? -6.700 7.220 9.519 1.00 97.81 87 LEU A N 1
ATOM 668 C CA . LEU A 1 87 ? -7.641 6.214 10.011 1.00 97.81 87 LEU A CA 1
ATOM 669 C C . LEU A 1 87 ? -7.967 6.444 11.490 1.00 97.81 87 LEU A C 1
ATOM 671 O O . LEU A 1 87 ? -9.132 6.390 11.881 1.00 97.81 87 LEU A O 1
ATOM 675 N N . THR A 1 88 ? -6.949 6.703 12.311 1.00 97.88 88 THR A N 1
ATOM 676 C CA . THR A 1 88 ? -7.118 6.925 13.752 1.00 97.88 88 THR A CA 1
ATOM 677 C C . THR A 1 88 ? -7.988 8.147 14.026 1.00 97.88 88 THR A C 1
ATOM 679 O O . THR A 1 88 ? -8.936 8.051 14.802 1.00 97.88 88 THR A O 1
ATOM 682 N N . GLU A 1 89 ? -7.720 9.269 13.358 1.00 97.56 89 GLU A N 1
ATOM 683 C CA . GLU A 1 89 ? -8.542 10.479 13.447 1.00 97.56 89 GLU A CA 1
ATOM 684 C C . GLU A 1 89 ? -9.994 10.196 13.061 1.00 97.56 89 GLU A C 1
ATOM 686 O O . GLU A 1 89 ? -10.922 10.616 13.756 1.00 97.56 89 GLU A O 1
ATOM 691 N N . LYS A 1 90 ? -10.201 9.440 11.974 1.00 97.19 90 LYS A N 1
ATOM 692 C CA . LYS A 1 90 ? -11.545 9.117 11.505 1.00 97.19 90 LYS A CA 1
ATOM 693 C C . LYS A 1 90 ? -12.308 8.239 12.495 1.00 97.19 90 LYS A C 1
ATOM 695 O O . LYS A 1 90 ? -13.474 8.529 12.747 1.00 97.19 90 LYS A O 1
ATOM 700 N N . ILE A 1 91 ? -11.669 7.207 13.046 1.00 97.19 91 ILE A N 1
ATOM 701 C CA . ILE A 1 91 ? -12.275 6.301 14.033 1.00 97.19 91 ILE A CA 1
ATOM 702 C C . ILE A 1 91 ? -12.592 7.042 15.335 1.00 97.19 91 ILE A C 1
ATOM 704 O O . ILE A 1 91 ? -13.681 6.868 15.868 1.00 97.19 91 ILE A O 1
ATOM 708 N N . ASN A 1 92 ? -11.706 7.921 15.812 1.00 96.12 92 ASN A N 1
ATOM 709 C CA . ASN A 1 92 ? -11.939 8.698 17.036 1.00 96.12 92 ASN A CA 1
ATOM 710 C C . ASN A 1 92 ? -13.166 9.625 16.942 1.00 96.12 92 ASN A C 1
ATOM 712 O O . ASN A 1 92 ? -13.724 10.013 17.965 1.00 96.12 92 ASN A O 1
ATOM 716 N N . GLY A 1 93 ? -13.585 9.991 15.727 1.00 97.00 93 GLY A N 1
ATOM 717 C CA . GLY A 1 93 ? -14.808 10.757 15.481 1.00 97.00 93 GLY A CA 1
ATOM 718 C C . GLY A 1 93 ? -16.085 9.915 15.371 1.00 97.00 93 GLY A C 1
ATOM 719 O O . GLY A 1 93 ? -17.149 10.485 15.133 1.00 97.00 93 GLY A O 1
ATOM 720 N N . LEU A 1 94 ? -16.003 8.585 15.486 1.00 96.44 94 LEU A N 1
ATOM 721 C CA . LEU A 1 94 ? -17.143 7.671 15.410 1.00 96.44 94 LEU A CA 1
ATOM 722 C C . LEU A 1 94 ? -17.467 7.131 16.814 1.00 96.44 94 LEU A C 1
ATOM 724 O O . LEU A 1 94 ? -16.621 6.457 17.405 1.00 96.44 94 LEU A O 1
ATOM 728 N N . PRO A 1 95 ? -18.667 7.399 17.362 1.00 95.38 95 PRO A N 1
ATOM 729 C CA . PRO A 1 95 ? -19.061 6.840 18.651 1.00 95.38 95 PRO A CA 1
ATOM 730 C C . PRO A 1 95 ? -19.183 5.313 18.560 1.00 95.38 95 PRO A C 1
ATOM 732 O O . PRO A 1 95 ? -19.647 4.785 17.550 1.00 95.38 95 PRO A O 1
ATOM 735 N N . ASP A 1 96 ? -18.758 4.625 19.621 1.00 95.62 96 ASP A N 1
ATOM 736 C CA . ASP A 1 96 ? -18.899 3.174 19.809 1.00 95.62 96 ASP A CA 1
ATOM 737 C C . ASP A 1 96 ? -18.307 2.299 18.684 1.00 95.62 96 ASP A C 1
ATOM 739 O O . ASP A 1 96 ? -18.750 1.172 18.452 1.00 95.62 96 ASP A O 1
ATOM 743 N N . PHE A 1 97 ? -17.278 2.786 17.979 1.00 97.19 97 PHE A N 1
ATOM 744 C CA . PHE A 1 97 ? -16.614 1.992 16.946 1.00 97.19 97 PHE A CA 1
ATOM 745 C C . PHE A 1 97 ? -15.864 0.791 17.568 1.00 97.19 97 PHE A C 1
ATOM 747 O O . PHE A 1 97 ? -15.093 0.985 18.515 1.00 97.19 97 PHE A O 1
ATOM 754 N N . PRO A 1 98 ? -16.032 -0.448 17.057 1.00 97.75 98 PRO A N 1
ATOM 755 C CA . PRO A 1 98 ? -15.472 -1.631 17.704 1.00 97.75 98 PRO A CA 1
ATOM 756 C C . PRO A 1 98 ? -13.943 -1.592 17.829 1.00 97.75 98 PRO A C 1
ATOM 758 O O . PRO A 1 98 ? -13.209 -1.347 16.862 1.00 97.75 98 PRO A O 1
ATOM 761 N N . LEU A 1 99 ? -13.446 -1.888 19.035 1.00 97.44 99 LEU A N 1
ATOM 762 C CA . LEU A 1 99 ? -12.011 -1.884 19.328 1.00 97.44 99 LEU A CA 1
ATOM 763 C C . LEU A 1 99 ? -11.258 -2.931 18.497 1.00 97.44 99 LEU A C 1
ATOM 765 O O . LEU A 1 99 ? -10.175 -2.655 17.986 1.00 97.44 99 LEU A O 1
ATOM 769 N N . GLU A 1 100 ? -11.840 -4.116 18.324 1.00 97.88 100 GLU A N 1
ATOM 770 C CA . GLU A 1 100 ? -11.241 -5.184 17.523 1.00 97.88 100 GLU A CA 1
ATOM 771 C C . GLU A 1 100 ? -11.116 -4.782 16.051 1.00 97.88 100 GLU A C 1
ATOM 773 O O . GLU A 1 100 ? -10.013 -4.804 15.508 1.00 97.88 100 GLU A O 1
ATOM 778 N N . THR A 1 101 ? -12.194 -4.293 15.433 1.00 98.00 101 THR A N 1
ATOM 779 C CA . THR A 1 101 ? -12.165 -3.784 14.053 1.00 98.00 101 THR A CA 1
ATOM 780 C C . THR A 1 101 ? -11.134 -2.666 13.884 1.00 98.00 101 THR A C 1
ATOM 782 O O . THR A 1 101 ? -10.402 -2.644 12.896 1.00 98.00 101 THR A O 1
ATOM 785 N N . THR A 1 102 ? -11.001 -1.774 14.874 1.00 97.94 102 THR A N 1
ATOM 786 C CA . THR A 1 102 ? -9.951 -0.740 14.888 1.00 97.94 102 THR A CA 1
ATOM 787 C C . THR A 1 102 ? -8.554 -1.350 14.822 1.00 97.94 102 THR A C 1
ATOM 789 O O . THR A 1 102 ? -7.725 -0.913 14.021 1.00 97.94 102 THR A O 1
ATOM 792 N N . MET A 1 103 ? -8.276 -2.351 15.662 1.00 98.44 103 MET A N 1
ATOM 793 C CA . MET A 1 103 ? -6.977 -3.024 15.697 1.00 98.44 103 MET A CA 1
ATOM 794 C C . MET A 1 103 ? -6.690 -3.768 14.391 1.00 98.44 103 MET A C 1
ATOM 796 O O . MET A 1 103 ? -5.579 -3.663 13.872 1.00 98.44 103 MET A O 1
ATOM 800 N N . LEU A 1 104 ? -7.681 -4.468 13.834 1.00 98.69 104 LEU A N 1
ATOM 801 C CA . LEU A 1 104 ? -7.538 -5.236 12.597 1.00 98.69 104 LEU A CA 1
ATOM 802 C C . LEU A 1 104 ? -7.267 -4.334 11.386 1.00 98.69 104 LEU A C 1
ATOM 804 O O . LEU A 1 104 ? -6.319 -4.585 10.643 1.00 98.69 104 LEU A O 1
ATOM 808 N N . LEU A 1 105 ? -8.017 -3.237 11.228 1.00 98.62 105 LEU A N 1
ATOM 809 C CA . LEU A 1 105 ? -7.791 -2.266 10.151 1.00 98.62 105 LEU A CA 1
ATOM 810 C C . LEU A 1 105 ? -6.407 -1.619 10.252 1.00 98.62 105 LEU A C 1
ATOM 812 O O . LEU A 1 105 ? -5.669 -1.554 9.270 1.00 98.62 105 LEU A O 1
ATOM 816 N N . LYS A 1 106 ? -6.012 -1.193 11.457 1.00 98.50 106 LYS A N 1
ATOM 817 C CA . LYS A 1 106 ? -4.670 -0.655 11.705 1.0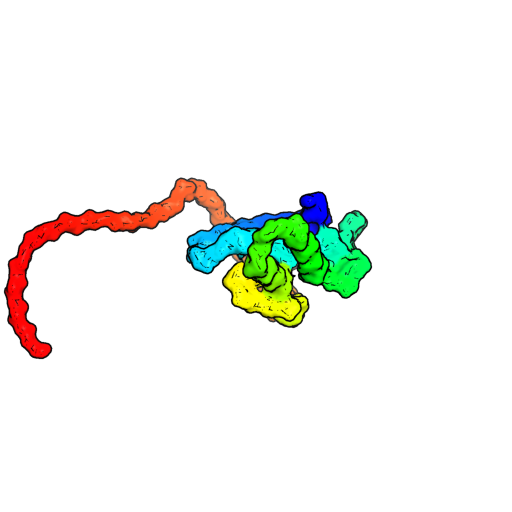0 98.50 106 LYS A CA 1
ATOM 818 C C . LYS A 1 106 ? -3.580 -1.674 11.388 1.00 98.50 106 LYS A C 1
ATOM 820 O O . LYS A 1 106 ? -2.559 -1.309 10.811 1.00 98.50 106 LYS A O 1
ATOM 825 N N . HIS A 1 107 ? -3.788 -2.941 11.742 1.00 98.75 107 HIS A N 1
ATOM 826 C CA . HIS A 1 107 ? -2.836 -4.011 11.454 1.00 98.75 107 HIS A CA 1
ATOM 827 C C . HIS A 1 107 ? -2.695 -4.258 9.949 1.00 98.75 107 HIS A C 1
ATOM 829 O O . HIS A 1 107 ? -1.568 -4.386 9.476 1.00 98.75 107 HIS A O 1
ATOM 835 N N . ILE A 1 108 ? -3.792 -4.252 9.186 1.00 98.62 108 ILE A N 1
ATOM 836 C CA . ILE A 1 108 ? -3.750 -4.308 7.715 1.00 98.62 108 ILE A CA 1
ATOM 837 C C . ILE A 1 108 ? -2.861 -3.181 7.175 1.00 98.62 108 ILE A C 1
ATOM 839 O O . ILE A 1 108 ? -1.884 -3.452 6.479 1.00 98.62 108 ILE A O 1
ATOM 843 N N . MET A 1 109 ? -3.119 -1.930 7.566 1.00 98.19 109 MET A N 1
ATOM 844 C CA . MET A 1 109 ? -2.333 -0.783 7.094 1.00 98.19 109 MET A CA 1
ATOM 845 C C . MET A 1 109 ? -0.852 -0.891 7.466 1.00 98.19 109 MET A C 1
ATOM 847 O O . MET A 1 109 ? 0.014 -0.653 6.635 1.00 98.19 109 MET A O 1
ATOM 851 N N . LEU A 1 110 ? -0.536 -1.293 8.695 1.00 98.38 110 LEU A N 1
ATOM 852 C CA . LEU A 1 110 ? 0.846 -1.412 9.168 1.00 98.38 110 LEU A CA 1
ATOM 853 C C . LEU A 1 110 ? 1.594 -2.630 8.613 1.00 98.38 110 LEU A C 1
ATOM 855 O O . LEU A 1 110 ? 2.788 -2.765 8.884 1.00 98.38 110 LEU A O 1
ATOM 859 N N . SER A 1 111 ? 0.908 -3.543 7.922 1.00 98.62 111 SER A N 1
ATOM 860 C CA . SER A 1 111 ? 1.513 -4.792 7.461 1.00 98.62 111 SER A CA 1
ATOM 861 C C . SER A 1 111 ? 1.353 -5.114 5.984 1.00 98.62 111 SER A C 1
ATOM 863 O O . SER A 1 111 ? 1.917 -6.113 5.545 1.00 98.62 111 SER A O 1
ATOM 865 N N . HIS A 1 112 ? 0.659 -4.281 5.206 1.00 98.00 112 HIS A N 1
ATOM 866 C CA . HIS A 1 112 ? 0.377 -4.563 3.795 1.00 98.00 112 HIS A CA 1
ATOM 867 C C . HIS A 1 112 ? 1.630 -4.636 2.904 1.00 98.00 112 HIS A C 1
ATOM 869 O O . HIS A 1 112 ? 1.626 -5.359 1.918 1.00 98.00 112 HIS A O 1
ATOM 875 N N . HIS A 1 113 ? 2.742 -3.997 3.281 1.00 97.00 113 HIS A N 1
ATOM 876 C CA . HIS A 1 113 ? 4.029 -4.195 2.598 1.00 97.00 113 HIS A CA 1
ATOM 877 C C . HIS A 1 113 ? 4.637 -5.593 2.837 1.00 97.00 113 HIS A C 1
ATOM 879 O O . HIS A 1 113 ? 5.601 -5.959 2.176 1.00 97.00 113 HIS A O 1
ATOM 885 N N . GLY A 1 114 ? 4.113 -6.384 3.777 1.00 97.25 114 GLY A N 1
ATOM 886 C CA . GLY A 1 114 ? 4.443 -7.800 3.956 1.00 97.25 114 GLY A CA 1
ATOM 887 C C . GLY A 1 114 ? 5.725 -8.084 4.715 1.00 97.25 114 GLY A C 1
ATOM 888 O O . GLY A 1 114 ? 5.700 -8.767 5.739 1.00 97.25 114 GLY A O 1
ATOM 889 N N . GLU A 1 115 ? 6.837 -7.543 4.226 1.00 95.50 115 GLU A N 1
ATOM 890 C CA . GLU A 1 115 ? 8.183 -7.835 4.712 1.00 95.50 115 GLU A CA 1
ATOM 891 C C . GLU A 1 115 ? 8.899 -6.584 5.221 1.00 95.50 115 GLU A C 1
ATOM 893 O O . GLU A 1 115 ? 8.696 -5.469 4.735 1.00 95.50 115 GLU A O 1
ATOM 898 N N . TYR A 1 116 ? 9.781 -6.769 6.206 1.00 96.38 116 TYR A N 1
ATOM 899 C CA . TYR A 1 116 ? 10.570 -5.665 6.765 1.00 96.38 116 TYR A CA 1
ATOM 900 C C . TYR A 1 116 ? 11.487 -5.030 5.712 1.00 96.38 116 TYR A C 1
ATOM 902 O O . TYR A 1 116 ? 11.672 -3.816 5.703 1.00 96.38 116 TYR A O 1
ATOM 910 N N . GLU A 1 117 ? 12.008 -5.837 4.787 1.00 93.38 117 GLU A N 1
ATOM 911 C CA . GLU A 1 117 ? 12.854 -5.395 3.671 1.00 93.38 117 GLU A CA 1
ATOM 912 C C . GLU A 1 117 ? 12.090 -4.513 2.673 1.00 93.38 117 GLU A C 1
ATOM 914 O O . GLU A 1 117 ? 12.684 -3.657 2.022 1.00 93.38 117 GLU A O 1
ATOM 919 N N . PHE A 1 118 ? 10.764 -4.662 2.603 1.00 91.19 118 PHE A N 1
ATOM 920 C CA . PHE A 1 118 ? 9.880 -3.803 1.811 1.00 91.19 118 PHE A CA 1
ATOM 921 C C . PHE A 1 118 ? 9.423 -2.562 2.595 1.00 91.19 118 PHE A C 1
ATOM 923 O O . PHE A 1 118 ? 8.579 -1.798 2.132 1.00 91.19 118 PHE A O 1
ATOM 930 N N . GLY A 1 119 ? 9.985 -2.326 3.785 1.00 92.69 119 GLY A N 1
ATOM 931 C CA . GLY A 1 119 ? 9.657 -1.184 4.637 1.00 92.69 119 GLY A CA 1
ATOM 932 C C . GLY A 1 119 ? 8.390 -1.373 5.470 1.00 92.69 119 GLY A C 1
ATOM 933 O O . GLY A 1 119 ? 7.884 -0.395 6.017 1.00 92.69 119 GLY A O 1
ATOM 934 N N . SER A 1 120 ? 7.873 -2.602 5.590 1.00 96.06 120 SER A N 1
ATOM 935 C CA . SER A 1 120 ? 6.694 -2.879 6.411 1.00 96.06 120 SER A CA 1
ATOM 936 C C . SER A 1 120 ? 7.008 -2.751 7.910 1.00 96.06 120 SER A C 1
ATOM 938 O O . SER A 1 120 ? 7.909 -3.441 8.392 1.00 96.06 120 SER A O 1
ATOM 940 N N . PRO A 1 121 ? 6.261 -1.958 8.705 1.00 97.38 121 PRO A N 1
ATOM 941 C CA . PRO A 1 121 ? 6.432 -1.917 10.162 1.00 97.38 121 PRO A CA 1
ATOM 942 C C . PRO A 1 121 ? 6.186 -3.263 10.858 1.00 97.38 121 PRO A C 1
ATOM 944 O O . PRO A 1 121 ? 6.784 -3.557 11.900 1.00 97.38 121 PRO A O 1
ATOM 947 N N . LYS A 1 122 ? 5.276 -4.080 10.313 1.00 98.25 122 LYS A N 1
ATOM 948 C CA . LYS A 1 122 ? 4.951 -5.427 10.799 1.00 98.25 122 LYS A CA 1
ATOM 949 C C . LYS A 1 122 ? 4.698 -6.372 9.630 1.00 98.25 122 LYS A C 1
ATOM 951 O O . LYS A 1 122 ? 4.223 -5.965 8.585 1.00 98.25 122 LYS A O 1
ATOM 956 N N . ARG A 1 123 ? 4.931 -7.668 9.836 1.00 98.44 123 ARG A N 1
ATOM 957 C CA . ARG A 1 123 ? 4.454 -8.706 8.904 1.00 98.44 123 ARG A CA 1
ATOM 958 C C . ARG A 1 123 ? 2.959 -9.002 9.121 1.00 98.44 123 ARG A C 1
ATOM 960 O O . ARG A 1 123 ? 2.528 -8.894 10.283 1.00 98.44 123 ARG A O 1
ATOM 967 N N . PRO A 1 124 ? 2.190 -9.387 8.085 1.00 98.50 124 PRO A N 1
ATOM 968 C CA . PRO A 1 124 ? 0.790 -9.790 8.210 1.00 98.50 124 PRO A CA 1
ATOM 969 C C . PRO A 1 124 ? 0.582 -10.885 9.265 1.00 98.50 124 PRO A C 1
ATOM 971 O O . PRO A 1 124 ? 1.447 -11.733 9.472 1.00 98.50 124 PRO A O 1
ATOM 974 N N . LYS A 1 125 ? -0.546 -10.829 9.986 1.00 98.19 125 LYS A N 1
ATOM 975 C CA . LYS A 1 125 ? -0.893 -11.741 11.104 1.00 98.19 125 LYS A CA 1
ATOM 976 C C . LYS A 1 125 ? -2.354 -12.178 11.092 1.00 98.19 125 LYS A C 1
ATOM 978 O O . LYS A 1 125 ? -2.769 -12.948 11.948 1.00 98.19 125 LYS A O 1
ATOM 983 N N . THR A 1 126 ? -3.117 -11.675 10.134 1.00 97.94 126 THR A N 1
ATOM 984 C CA . THR A 1 126 ? -4.516 -12.018 9.904 1.00 97.94 126 THR A CA 1
ATOM 985 C C . THR A 1 126 ? -4.654 -12.445 8.451 1.00 97.94 126 THR A C 1
ATOM 987 O O . THR A 1 126 ? -3.786 -12.131 7.627 1.00 97.94 126 THR A O 1
ATOM 990 N N . ARG A 1 127 ? -5.723 -13.176 8.138 1.00 96.94 127 ARG A N 1
ATOM 991 C CA . ARG A 1 127 ? -5.976 -13.684 6.783 1.00 96.94 127 ARG A CA 1
ATOM 992 C C . ARG A 1 127 ? -6.142 -12.525 5.809 1.00 96.94 127 ARG A C 1
ATOM 994 O O . ARG A 1 127 ? -5.512 -12.505 4.759 1.00 96.94 127 ARG A O 1
ATOM 1001 N N . GLU A 1 128 ? -6.889 -11.511 6.222 1.00 98.06 128 GLU A N 1
ATOM 1002 C CA . GLU A 1 128 ? -7.185 -10.315 5.442 1.00 98.06 128 GLU A CA 1
ATOM 1003 C C . GLU A 1 128 ? -5.913 -9.511 5.158 1.00 98.06 128 GLU A C 1
ATOM 1005 O O . GLU A 1 128 ? -5.662 -9.136 4.016 1.00 98.06 128 GLU A O 1
ATOM 1010 N N . ALA A 1 129 ? -5.056 -9.305 6.167 1.00 98.31 129 ALA A N 1
ATOM 1011 C CA . ALA A 1 129 ? -3.789 -8.598 5.978 1.00 98.31 129 ALA A CA 1
ATOM 1012 C C . ALA A 1 129 ? -2.830 -9.366 5.057 1.00 98.31 129 ALA A C 1
ATOM 1014 O O . ALA A 1 129 ? -2.116 -8.754 4.266 1.00 98.31 129 ALA A O 1
ATOM 1015 N N . LEU A 1 130 ? -2.809 -10.700 5.157 1.00 97.94 130 LEU A N 1
ATOM 1016 C CA . LEU A 1 130 ? -1.971 -11.547 4.310 1.00 97.94 130 LEU A CA 1
ATOM 1017 C C . LEU A 1 130 ? -2.419 -11.472 2.848 1.00 97.94 130 LEU A C 1
ATOM 1019 O O . LEU A 1 130 ? -1.589 -11.344 1.952 1.00 97.94 130 LEU A O 1
ATOM 1023 N N . ILE A 1 131 ? -3.730 -11.514 2.619 1.00 97.75 131 ILE A N 1
ATOM 1024 C CA . ILE A 1 131 ? -4.317 -11.422 1.283 1.00 97.75 131 ILE A CA 1
ATOM 1025 C C . ILE A 1 131 ? -4.060 -10.053 0.674 1.00 97.75 131 ILE A C 1
ATOM 1027 O O . ILE A 1 131 ? -3.591 -9.991 -0.457 1.00 97.75 131 ILE A O 1
ATOM 1031 N N . ILE A 1 132 ? -4.308 -8.968 1.413 1.00 98.25 132 ILE A N 1
ATOM 1032 C CA . ILE A 1 132 ? -4.049 -7.610 0.919 1.00 98.25 132 ILE A CA 1
ATOM 1033 C C . ILE A 1 132 ? -2.583 -7.459 0.531 1.00 98.25 132 ILE A C 1
ATOM 1035 O O . ILE A 1 132 ? -2.309 -6.982 -0.564 1.00 98.25 132 ILE A O 1
ATOM 1039 N N . HIS A 1 133 ? -1.656 -7.926 1.374 1.00 97.94 133 HIS A N 1
ATOM 1040 C CA . HIS A 1 133 ? -0.235 -7.895 1.046 1.00 97.94 133 HIS A CA 1
ATOM 1041 C C . HIS A 1 133 ? 0.071 -8.608 -0.278 1.00 97.94 133 HIS A C 1
ATOM 1043 O O . HIS A 1 133 ? 0.703 -8.030 -1.160 1.00 97.94 133 HIS A O 1
ATOM 1049 N N . TYR A 1 134 ? -0.376 -9.856 -0.433 1.00 97.75 134 TYR A N 1
ATOM 1050 C CA . TYR A 1 134 ? -0.058 -10.618 -1.637 1.00 97.75 134 TYR A CA 1
ATOM 1051 C C . TYR A 1 134 ? -0.758 -10.094 -2.885 1.00 97.75 134 TYR A C 1
ATOM 1053 O O . TYR A 1 134 ? -0.176 -10.169 -3.961 1.00 97.75 134 TYR A O 1
ATOM 1061 N N . LEU A 1 135 ? -1.979 -9.570 -2.770 1.00 97.06 135 LEU A N 1
ATOM 1062 C CA . LEU A 1 135 ? -2.668 -8.965 -3.906 1.00 97.06 135 LEU A CA 1
ATOM 1063 C C . LEU A 1 135 ? -1.988 -7.666 -4.354 1.00 97.06 135 LEU A C 1
ATOM 1065 O O . LEU A 1 135 ? -1.803 -7.473 -5.554 1.00 97.06 135 LEU A O 1
ATOM 1069 N N . ASP A 1 136 ? -1.585 -6.816 -3.409 1.00 96.19 136 ASP A N 1
ATOM 1070 C CA . ASP A 1 136 ? -0.867 -5.568 -3.685 1.00 96.19 136 ASP A CA 1
ATOM 1071 C C . ASP A 1 136 ? 0.491 -5.838 -4.359 1.00 96.19 136 ASP A C 1
ATOM 1073 O O . ASP A 1 136 ? 0.782 -5.325 -5.442 1.00 96.19 136 ASP A O 1
ATOM 1077 N N . ASP A 1 137 ? 1.285 -6.750 -3.789 1.00 95.62 137 ASP A N 1
ATOM 1078 C CA . ASP A 1 137 ? 2.573 -7.166 -4.353 1.00 95.62 137 ASP A CA 1
ATOM 1079 C C . ASP A 1 137 ? 2.419 -7.851 -5.724 1.00 95.62 137 ASP A C 1
ATOM 1081 O O . ASP A 1 137 ? 3.213 -7.610 -6.641 1.00 95.62 137 ASP A O 1
ATOM 1085 N N . LEU A 1 138 ? 1.374 -8.668 -5.904 1.00 95.38 138 LEU A N 1
ATOM 1086 C CA . LEU A 1 138 ? 1.076 -9.311 -7.180 1.00 95.38 138 LEU A CA 1
ATOM 1087 C C . LEU A 1 138 ? 0.715 -8.287 -8.259 1.00 95.38 138 LEU A C 1
ATOM 1089 O O . LEU A 1 138 ? 1.290 -8.363 -9.346 1.00 95.38 138 LEU A O 1
ATOM 1093 N N . SER A 1 139 ? -0.188 -7.336 -7.982 1.00 92.94 139 SER A N 1
ATOM 1094 C CA . SER A 1 139 ? -0.548 -6.279 -8.945 1.00 92.94 139 SER A CA 1
ATOM 1095 C C . SER A 1 139 ? 0.697 -5.482 -9.352 1.00 92.94 139 SER A C 1
ATOM 1097 O O . SER A 1 139 ? 1.003 -5.351 -10.545 1.00 92.94 139 SER A O 1
ATOM 1099 N N . ALA A 1 140 ? 1.517 -5.080 -8.373 1.00 91.50 140 ALA A N 1
ATOM 1100 C CA . ALA A 1 140 ? 2.762 -4.360 -8.617 1.00 91.50 140 ALA A CA 1
ATOM 1101 C C . ALA A 1 140 ? 3.731 -5.133 -9.531 1.00 91.50 140 ALA A C 1
ATOM 1103 O O . ALA A 1 140 ? 4.292 -4.567 -10.478 1.00 91.50 140 ALA A O 1
ATOM 1104 N N . LYS A 1 141 ? 3.916 -6.432 -9.269 1.00 93.44 141 LYS A N 1
ATOM 1105 C CA . LYS A 1 141 ? 4.795 -7.321 -10.043 1.00 93.44 141 LYS A CA 1
ATOM 1106 C C . LYS A 1 141 ? 4.253 -7.608 -11.440 1.00 93.44 141 LYS A C 1
ATOM 1108 O O . LYS A 1 141 ? 5.017 -7.561 -12.400 1.00 93.44 141 LYS A O 1
ATOM 1113 N N . LEU A 1 142 ? 2.956 -7.869 -11.593 1.00 92.38 142 LEU A N 1
ATOM 1114 C CA . LEU A 1 142 ? 2.348 -8.108 -12.906 1.00 92.38 142 LEU A CA 1
ATOM 1115 C C . LEU A 1 142 ? 2.417 -6.863 -13.789 1.00 92.38 142 LEU A C 1
ATOM 1117 O O . LEU A 1 142 ? 2.770 -6.960 -14.965 1.00 92.38 142 LEU A O 1
ATOM 1121 N N . ASN A 1 143 ? 2.151 -5.687 -13.224 1.00 89.19 143 ASN A N 1
ATOM 1122 C CA . ASN A 1 143 ? 2.289 -4.434 -13.951 1.00 89.19 143 ASN A CA 1
ATOM 1123 C C . ASN A 1 143 ? 3.747 -4.181 -14.372 1.00 89.19 143 ASN A C 1
ATOM 1125 O O . ASN A 1 143 ? 4.007 -3.804 -15.517 1.00 89.19 143 ASN A O 1
ATOM 1129 N N . ASN A 1 144 ? 4.714 -4.449 -13.487 1.00 90.69 144 ASN A N 1
ATOM 1130 C CA . ASN A 1 144 ? 6.131 -4.344 -13.828 1.00 90.69 144 ASN A CA 1
ATOM 1131 C C . ASN A 1 144 ? 6.522 -5.292 -14.967 1.00 90.69 144 ASN A C 1
ATOM 1133 O O . ASN A 1 144 ? 7.196 -4.862 -15.903 1.00 90.69 144 ASN A O 1
ATOM 1137 N N . TYR A 1 145 ? 6.032 -6.531 -14.928 1.00 90.00 145 TYR A N 1
ATOM 1138 C CA . TYR A 1 145 ? 6.217 -7.504 -15.998 1.00 90.00 145 TYR A CA 1
ATOM 1139 C C . TYR A 1 145 ? 5.703 -6.957 -17.336 1.00 90.00 145 TYR A C 1
ATOM 1141 O O . TYR A 1 145 ? 6.446 -6.926 -18.316 1.00 90.00 145 TYR A O 1
ATOM 1149 N N . GLN A 1 146 ? 4.464 -6.452 -17.376 1.00 87.94 146 GLN A N 1
ATOM 1150 C CA . GLN A 1 146 ? 3.858 -5.883 -18.587 1.00 87.94 146 GLN A CA 1
ATOM 1151 C C . GLN A 1 146 ? 4.663 -4.697 -19.136 1.00 87.94 146 GLN A C 1
ATOM 1153 O O . GLN A 1 146 ? 4.938 -4.637 -20.334 1.00 87.94 146 GLN A O 1
ATOM 1158 N N . ILE A 1 147 ? 5.094 -3.776 -18.267 1.00 87.44 147 ILE A N 1
ATOM 1159 C CA . ILE A 1 147 ? 5.911 -2.620 -18.662 1.00 87.44 147 ILE A CA 1
ATOM 1160 C C . ILE A 1 147 ? 7.268 -3.065 -19.218 1.00 87.44 147 ILE A C 1
ATOM 1162 O O . ILE A 1 147 ? 7.734 -2.486 -20.201 1.00 87.44 147 ILE A O 1
ATOM 1166 N N . THR A 1 148 ? 7.920 -4.059 -18.606 1.00 87.94 148 THR A N 1
ATOM 1167 C CA . THR A 1 148 ? 9.193 -4.599 -19.105 1.00 87.94 148 THR A CA 1
ATOM 1168 C C . THR A 1 148 ? 9.015 -5.209 -20.492 1.00 87.94 148 THR A C 1
ATOM 1170 O O . THR A 1 148 ? 9.760 -4.847 -21.397 1.00 87.94 148 THR A O 1
ATOM 1173 N N . MET A 1 149 ? 7.987 -6.039 -20.692 1.00 85.25 149 MET A N 1
ATOM 1174 C CA . MET A 1 149 ? 7.708 -6.655 -21.995 1.00 85.25 149 MET A CA 1
ATOM 1175 C C . MET A 1 149 ? 7.352 -5.630 -23.081 1.00 85.25 149 MET A C 1
ATOM 1177 O O . MET A 1 149 ? 7.688 -5.833 -24.241 1.00 85.25 149 MET A O 1
ATOM 1181 N N . ALA A 1 150 ? 6.689 -4.524 -22.728 1.00 83.31 150 ALA A N 1
ATOM 1182 C CA . ALA A 1 150 ? 6.297 -3.491 -23.689 1.00 83.31 150 ALA A CA 1
ATOM 1183 C C . ALA A 1 150 ? 7.453 -2.570 -24.127 1.00 83.31 150 ALA A C 1
ATOM 1185 O O . ALA A 1 150 ? 7.394 -1.986 -25.208 1.00 83.31 150 ALA A O 1
ATOM 1186 N N . LYS A 1 151 ? 8.481 -2.391 -23.286 1.00 78.62 151 LYS A N 1
ATOM 1187 C CA . LYS A 1 151 ? 9.631 -1.512 -23.576 1.00 78.62 151 LYS A CA 1
ATOM 1188 C C . LYS A 1 151 ? 10.671 -2.155 -24.490 1.00 78.62 151 LYS A C 1
ATOM 1190 O O . LYS A 1 151 ? 11.382 -1.438 -25.188 1.00 78.62 151 LYS A O 1
ATOM 1195 N N . GLU A 1 152 ? 10.773 -3.474 -24.451 1.00 69.12 152 GLU A N 1
ATOM 1196 C CA . GLU A 1 152 ? 11.793 -4.253 -25.146 1.00 69.12 152 GLU A CA 1
ATOM 1197 C C . GLU A 1 152 ? 11.220 -4.761 -26.476 1.00 69.12 152 GLU A C 1
ATOM 1199 O O . GLU A 1 152 ? 10.256 -5.526 -26.525 1.00 69.12 152 GLU A O 1
ATOM 1204 N N . SER A 1 153 ? 11.756 -4.245 -27.582 1.00 59.19 153 SER A N 1
ATOM 1205 C CA . SER A 1 153 ? 11.132 -4.352 -28.909 1.00 59.19 153 SER A CA 1
ATOM 1206 C C . SER A 1 153 ? 11.282 -5.734 -29.565 1.00 59.19 153 SER A C 1
ATOM 1208 O O . SER A 1 153 ? 12.124 -6.557 -29.187 1.00 59.19 153 SER A O 1
ATOM 1210 N N . VAL A 1 154 ? 10.426 -5.998 -30.564 1.00 53.59 154 VAL A N 1
ATOM 1211 C CA . VAL A 1 154 ? 10.427 -7.226 -31.378 1.00 53.59 154 VAL A CA 1
ATOM 1212 C C . VAL A 1 154 ? 11.766 -7.329 -32.117 1.00 53.59 154 VAL A C 1
ATOM 1214 O O . VAL A 1 154 ? 11.990 -6.637 -33.105 1.00 53.59 154 VAL A O 1
ATOM 1217 N N . GLY A 1 155 ? 12.669 -8.166 -31.604 1.00 58.75 155 GLY A N 1
ATOM 1218 C CA . GLY A 1 155 ? 14.023 -8.349 -32.139 1.00 58.75 155 GLY A CA 1
ATOM 1219 C C . GLY A 1 155 ? 15.090 -8.649 -31.082 1.00 58.75 155 GLY A C 1
ATOM 1220 O O . GLY A 1 155 ? 16.135 -9.193 -31.418 1.00 58.75 155 GLY A O 1
ATOM 1221 N N . GLU A 1 156 ? 14.827 -8.369 -29.802 1.00 64.69 156 GLU A N 1
ATOM 1222 C CA . GLU A 1 156 ? 15.814 -8.530 -28.716 1.00 64.69 156 GLU A CA 1
ATOM 1223 C C . GLU A 1 156 ? 15.909 -9.963 -28.130 1.00 64.69 156 GLU A C 1
ATOM 1225 O O . GLU A 1 156 ? 16.482 -10.160 -27.061 1.00 64.69 156 GLU A O 1
ATOM 1230 N N . GLY A 1 157 ? 15.377 -10.977 -28.820 1.00 77.31 157 GLY A N 1
ATOM 1231 C CA . GLY A 1 157 ? 15.409 -12.380 -28.381 1.00 77.31 157 GLY A CA 1
ATOM 1232 C C . GLY A 1 157 ? 14.267 -12.773 -27.435 1.00 77.31 157 GLY A C 1
ATOM 1233 O O . GLY A 1 157 ? 13.252 -12.090 -27.348 1.00 77.31 157 GLY A O 1
ATOM 1234 N N . GLU A 1 158 ? 14.408 -13.911 -26.750 1.00 86.56 158 GLU A N 1
ATOM 1235 C CA . GLU A 1 158 ? 13.348 -14.504 -25.911 1.00 86.56 158 GLU A CA 1
ATOM 1236 C C . GLU A 1 158 ? 13.370 -14.045 -24.446 1.00 86.56 158 GLU A C 1
ATOM 1238 O O . GLU A 1 158 ? 12.480 -14.384 -23.675 1.00 86.56 158 GLU A O 1
ATOM 1243 N N . TRP A 1 159 ? 14.379 -13.286 -24.027 1.00 89.00 159 TRP A N 1
ATOM 1244 C CA . TRP A 1 159 ? 14.595 -12.930 -22.622 1.00 89.00 159 TRP A CA 1
ATOM 1245 C C . TRP A 1 159 ? 14.716 -11.426 -22.464 1.00 89.00 159 TRP A C 1
ATOM 1247 O O . TRP A 1 159 ? 15.242 -10.766 -23.358 1.00 89.00 159 TRP A O 1
ATOM 1257 N N . SER A 1 160 ? 14.236 -10.883 -21.349 1.00 89.56 160 SER A N 1
ATOM 1258 C CA . SER A 1 160 ? 14.405 -9.465 -21.038 1.00 89.56 160 SER A CA 1
ATOM 1259 C C . SER A 1 160 ? 15.820 -9.121 -20.592 1.00 89.56 160 SER A C 1
ATOM 1261 O O . SER A 1 160 ? 16.613 -10.012 -20.281 1.00 89.56 160 SER A O 1
ATOM 1263 N N . ALA A 1 161 ? 16.126 -7.831 -20.430 1.00 89.19 161 ALA A N 1
ATOM 1264 C CA . ALA A 1 161 ? 17.216 -7.439 -19.539 1.00 89.19 161 ALA A CA 1
ATOM 1265 C C . ALA A 1 161 ? 16.919 -7.879 -18.088 1.00 89.19 161 ALA A C 1
ATOM 1267 O O . ALA A 1 161 ? 15.778 -8.189 -17.729 1.00 89.19 161 ALA A O 1
ATOM 1268 N N . PHE A 1 162 ? 17.942 -7.914 -17.227 1.00 91.38 162 PHE A N 1
ATOM 1269 C CA . PHE A 1 162 ? 17.755 -8.301 -15.825 1.00 91.38 162 PHE A CA 1
ATOM 1270 C C . PHE A 1 162 ? 16.760 -7.363 -15.130 1.00 91.38 162 PHE A C 1
ATOM 1272 O O . PHE A 1 162 ? 16.994 -6.155 -15.021 1.00 91.38 162 PHE A O 1
ATOM 1279 N N . ASN A 1 163 ? 15.657 -7.919 -14.631 1.00 92.19 163 ASN A N 1
ATOM 1280 C CA . ASN A 1 163 ? 14.634 -7.151 -13.949 1.00 92.19 163 ASN A CA 1
ATOM 1281 C C . ASN A 1 163 ? 14.898 -7.147 -12.439 1.00 92.19 163 ASN A C 1
ATOM 1283 O O . ASN A 1 163 ? 14.819 -8.181 -11.780 1.00 92.19 163 ASN A O 1
ATOM 1287 N N . LYS A 1 164 ? 15.160 -5.961 -11.881 1.00 92.06 164 LYS A N 1
ATOM 1288 C CA . LYS A 1 164 ? 15.473 -5.787 -10.453 1.00 92.06 164 LYS A CA 1
ATOM 1289 C C . LYS A 1 164 ? 14.308 -6.092 -9.513 1.00 92.06 164 LYS A C 1
ATOM 1291 O O . LYS A 1 164 ? 14.549 -6.556 -8.411 1.00 92.06 164 LYS A O 1
ATOM 1296 N N . MET A 1 165 ? 13.069 -5.802 -9.915 1.00 90.88 165 MET A N 1
ATOM 1297 C CA . MET A 1 165 ? 11.894 -6.025 -9.065 1.00 90.88 165 MET A CA 1
ATOM 1298 C C . MET A 1 165 ? 11.620 -7.515 -8.886 1.00 90.88 165 MET A C 1
ATOM 1300 O O . MET A 1 165 ? 11.250 -7.960 -7.804 1.00 90.88 165 MET A O 1
ATOM 1304 N N . HIS A 1 166 ? 11.812 -8.280 -9.959 1.00 92.62 166 HIS A N 1
ATOM 1305 C CA . HIS A 1 166 ? 11.668 -9.724 -9.915 1.00 92.62 166 HIS A CA 1
ATOM 1306 C C . HIS A 1 166 ? 12.957 -10.423 -9.485 1.00 92.62 166 HIS A C 1
ATOM 1308 O O . HIS A 1 166 ? 12.875 -11.568 -9.065 1.00 92.62 166 HIS A O 1
ATOM 1314 N N . ASP A 1 167 ? 14.121 -9.780 -9.570 1.00 93.81 167 ASP A N 1
ATOM 1315 C CA . ASP A 1 167 ? 15.437 -10.389 -9.334 1.00 93.81 167 ASP A CA 1
ATOM 1316 C C . ASP A 1 167 ? 15.721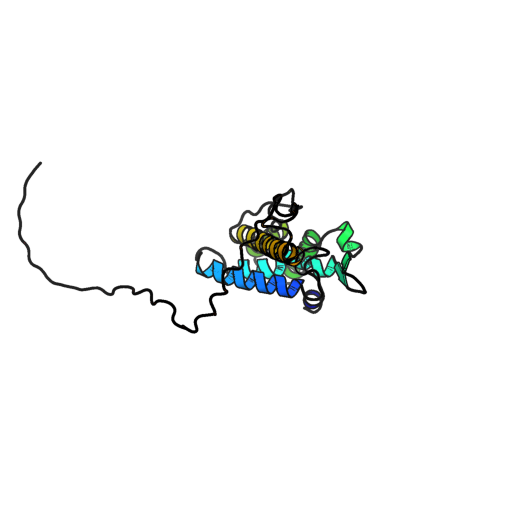 -11.567 -10.289 1.00 93.81 167 ASP A C 1
ATOM 1318 O O . ASP A 1 167 ? 16.154 -12.645 -9.891 1.00 93.81 167 ASP A O 1
ATOM 1322 N N . ARG A 1 168 ? 15.362 -11.400 -11.570 1.00 94.69 168 ARG A N 1
ATOM 1323 C CA . ARG A 1 168 ? 15.585 -12.392 -12.640 1.00 94.69 168 ARG A CA 1
ATOM 1324 C C . ARG A 1 168 ? 15.403 -11.791 -14.032 1.00 94.69 168 ARG A C 1
ATOM 1326 O O . ARG A 1 168 ? 14.846 -10.706 -14.190 1.00 94.69 168 ARG A O 1
ATOM 1333 N N . TYR A 1 169 ? 15.844 -12.527 -15.046 1.00 93.44 169 TYR A N 1
ATOM 1334 C CA . TYR A 1 169 ? 15.456 -12.298 -16.438 1.00 93.44 169 TYR A CA 1
ATOM 1335 C C . TYR A 1 169 ? 14.036 -12.828 -16.667 1.00 93.44 169 TYR A C 1
ATOM 1337 O O . TYR A 1 169 ? 13.669 -13.871 -16.120 1.00 93.44 169 TYR A O 1
ATOM 1345 N N . LEU A 1 170 ? 13.233 -12.115 -17.454 1.00 91.88 170 LEU A N 1
ATOM 1346 C CA . LEU A 1 170 ? 11.848 -12.477 -17.743 1.00 91.88 170 LEU A CA 1
ATOM 1347 C C . LEU A 1 170 ? 11.756 -13.103 -19.134 1.00 91.88 170 LEU A C 1
ATOM 1349 O O . LEU A 1 170 ? 12.360 -12.605 -20.082 1.00 91.88 170 LEU A O 1
ATOM 1353 N N . TYR A 1 171 ? 11.015 -14.203 -19.243 1.00 89.12 171 TYR A N 1
ATOM 1354 C CA . TYR A 1 171 ? 10.816 -14.902 -20.508 1.00 89.12 171 TYR A CA 1
ATOM 1355 C C . TYR A 1 171 ? 9.703 -14.248 -21.328 1.00 89.12 171 TYR A C 1
ATOM 1357 O O . TYR A 1 171 ? 8.592 -14.040 -20.841 1.00 89.12 171 TYR A O 1
ATOM 1365 N N . ARG A 1 172 ? 9.978 -13.985 -22.601 1.00 83.56 172 ARG A N 1
ATOM 1366 C CA . ARG A 1 172 ? 8.994 -13.536 -23.580 1.00 83.56 172 ARG A CA 1
ATOM 1367 C C . ARG A 1 172 ? 8.270 -14.746 -24.136 1.00 83.56 172 ARG A C 1
ATOM 1369 O O . ARG A 1 172 ? 8.764 -15.430 -25.028 1.00 83.56 172 ARG A O 1
ATOM 1376 N N . GLN A 1 173 ? 7.067 -14.987 -23.628 1.00 74.19 173 GLN A N 1
ATOM 1377 C CA . GLN A 1 173 ? 6.178 -15.947 -24.258 1.00 74.19 173 GLN A CA 1
ATOM 1378 C C . GLN A 1 173 ? 5.862 -15.452 -25.674 1.00 74.19 173 GLN A C 1
ATOM 1380 O O . GLN A 1 173 ? 5.352 -14.341 -25.840 1.00 74.19 173 GLN A O 1
ATOM 1385 N N . ALA A 1 174 ? 6.160 -16.263 -26.695 1.00 66.38 174 ALA A N 1
ATOM 1386 C CA . ALA A 1 174 ? 5.639 -16.023 -28.036 1.00 66.38 174 ALA A CA 1
ATOM 1387 C C . ALA A 1 174 ? 4.126 -15.851 -27.896 1.00 66.38 174 ALA A C 1
ATOM 1389 O O . ALA A 1 174 ? 3.479 -16.711 -27.293 1.00 66.38 174 ALA A O 1
ATOM 1390 N N . SER A 1 175 ? 3.585 -14.719 -28.355 1.00 60.53 175 SER A N 1
ATOM 1391 C CA . SER A 1 175 ? 2.178 -14.378 -28.156 1.00 60.53 175 SER A CA 1
ATOM 1392 C C . SER A 1 175 ? 1.317 -15.576 -28.540 1.00 60.53 175 SER A C 1
ATOM 1394 O O . SER A 1 175 ? 1.224 -15.918 -29.720 1.00 60.53 175 SER A O 1
ATOM 1396 N N . SER A 1 176 ? 0.725 -16.238 -27.541 1.00 45.44 176 SER A N 1
ATOM 1397 C CA . SER A 1 176 ? -0.318 -17.219 -27.806 1.00 45.44 176 SER A CA 1
ATOM 1398 C C . SER A 1 176 ? -1.423 -16.462 -28.534 1.00 45.44 176 SER A C 1
ATOM 1400 O O . SER A 1 176 ? -1.754 -15.356 -28.092 1.00 45.44 176 SER A O 1
ATOM 1402 N N . PRO A 1 177 ? -1.950 -16.975 -29.661 1.00 43.12 177 PRO A N 1
ATOM 1403 C CA . PRO A 1 177 ? -3.052 -16.313 -30.338 1.00 43.12 177 PRO A CA 1
ATOM 1404 C C . PRO A 1 177 ? -4.135 -16.089 -29.291 1.00 43.12 177 PRO A C 1
ATOM 1406 O O . PRO A 1 177 ? -4.547 -17.038 -28.622 1.00 43.12 177 PRO A O 1
ATOM 1409 N N . ALA A 1 178 ? -4.500 -14.822 -29.081 1.00 42.81 178 ALA A N 1
ATOM 1410 C CA . ALA A 1 178 ? -5.531 -14.457 -28.131 1.00 42.81 178 ALA A CA 1
ATOM 1411 C C . ALA A 1 178 ? -6.747 -15.332 -28.436 1.00 42.81 178 ALA A C 1
ATOM 1413 O O . ALA A 1 178 ? -7.315 -15.247 -29.528 1.00 42.81 178 ALA A O 1
ATOM 1414 N N . VAL A 1 179 ? -7.105 -16.221 -27.509 1.00 45.59 179 VAL A N 1
ATOM 1415 C CA . VAL A 1 179 ? -8.377 -16.924 -27.602 1.00 45.59 179 VAL A CA 1
ATOM 1416 C C . VAL A 1 179 ? -9.414 -15.818 -27.497 1.00 45.59 179 VAL A C 1
ATOM 1418 O O . VAL A 1 179 ? -9.525 -15.169 -26.456 1.00 45.59 179 VAL A O 1
ATOM 1421 N N . ALA A 1 180 ? -10.080 -15.519 -28.615 1.00 37.94 180 ALA A N 1
ATOM 1422 C CA . ALA A 1 180 ? -11.172 -14.562 -28.637 1.00 37.94 180 ALA A CA 1
ATOM 1423 C C . ALA A 1 180 ? -12.138 -14.925 -27.500 1.00 37.94 180 ALA A C 1
ATOM 1425 O O . ALA A 1 180 ? -12.377 -16.120 -27.296 1.00 37.94 180 ALA A O 1
ATOM 1426 N N . PRO A 1 181 ? -12.673 -13.947 -26.748 1.00 40.38 181 PRO A N 1
ATOM 1427 C CA . PRO A 1 181 ? -13.621 -14.245 -25.689 1.00 40.38 181 PRO A CA 1
ATOM 1428 C C . PRO A 1 181 ? -14.761 -15.060 -26.299 1.00 40.38 181 PRO A C 1
ATOM 1430 O O . PRO A 1 181 ? -15.489 -14.577 -27.169 1.00 40.38 181 PRO A O 1
ATOM 1433 N N . SER A 1 182 ? -14.876 -16.326 -25.897 1.00 40.69 182 SER A N 1
ATOM 1434 C CA . SER A 1 182 ? -16.015 -17.141 -26.276 1.00 40.69 182 SER A CA 1
ATOM 1435 C C . SER A 1 182 ? -17.228 -16.502 -25.618 1.00 40.69 182 SER A C 1
ATOM 1437 O O . SER A 1 182 ? -17.358 -16.513 -24.393 1.00 40.69 182 SER A O 1
ATOM 1439 N N . ASN A 1 183 ? -18.115 -15.933 -26.431 1.00 44.31 183 ASN A N 1
ATOM 1440 C CA . ASN A 1 183 ? -19.490 -15.650 -26.039 1.00 44.31 183 ASN A CA 1
ATOM 1441 C C . ASN A 1 183 ? -20.194 -16.991 -25.773 1.00 44.31 183 ASN A C 1
ATOM 1443 O O . ASN A 1 183 ? -20.990 -17.472 -26.569 1.00 44.31 183 ASN A O 1
ATOM 1447 N N . SER A 1 184 ? -19.864 -17.620 -24.655 1.00 44.00 184 SER A N 1
ATOM 1448 C CA . SER A 1 184 ? -20.641 -18.689 -24.052 1.00 44.00 184 SER A CA 1
ATOM 1449 C C . SER A 1 184 ? -20.866 -18.264 -22.612 1.00 44.00 184 SER A C 1
ATOM 1451 O O . SER A 1 184 ? -20.137 -18.647 -21.697 1.00 44.00 184 SER A O 1
ATOM 1453 N N . GLY A 1 185 ? -21.843 -17.372 -22.438 1.00 44.50 185 GLY A N 1
ATOM 1454 C CA . GLY A 1 185 ? -22.449 -17.122 -21.144 1.00 44.50 185 GLY A CA 1
ATOM 1455 C C . GLY A 1 185 ? -23.174 -18.385 -20.712 1.00 44.50 185 GLY A C 1
ATOM 1456 O O . GLY A 1 185 ? -24.359 -18.514 -20.959 1.00 44.50 185 GLY A O 1
ATOM 1457 N N . GLU A 1 186 ? -22.438 -19.316 -20.123 1.00 37.97 186 GLU A N 1
ATOM 1458 C CA . GLU A 1 186 ? -22.962 -20.428 -19.344 1.00 37.97 186 GLU A CA 1
ATOM 1459 C C . GLU A 1 186 ? -21.819 -20.932 -18.459 1.00 37.97 186 GLU A C 1
ATOM 1461 O O . GLU A 1 186 ? -20.860 -21.554 -18.914 1.00 37.97 186 GLU A O 1
ATOM 1466 N N . LEU A 1 187 ? -21.896 -20.596 -17.169 1.00 39.16 187 LEU A N 1
ATOM 1467 C CA . LEU A 1 187 ? -21.125 -21.293 -16.145 1.00 39.16 187 LEU A CA 1
ATOM 1468 C C . LEU A 1 187 ? -21.547 -22.770 -16.190 1.00 39.16 187 LEU A C 1
ATOM 1470 O O . LEU A 1 187 ? -22.752 -23.033 -16.235 1.00 39.16 187 LEU A O 1
ATOM 1474 N N . PRO A 1 188 ? -20.615 -23.739 -16.159 1.00 36.81 188 PRO A N 1
ATOM 1475 C CA . PRO A 1 188 ? -21.000 -25.135 -16.067 1.00 36.81 188 PRO A CA 1
ATOM 1476 C C . PRO A 1 188 ? -21.773 -25.327 -14.763 1.00 36.81 188 PRO A C 1
ATOM 1478 O O . PRO A 1 188 ? -21.250 -25.092 -13.672 1.00 36.81 188 PRO A O 1
ATOM 1481 N N . ALA A 1 189 ? -23.041 -25.719 -14.892 1.00 41.41 189 ALA A N 1
ATOM 1482 C CA . ALA A 1 189 ? -23.874 -26.099 -13.770 1.00 41.41 189 ALA A CA 1
ATOM 1483 C C . ALA A 1 189 ? -23.166 -27.226 -13.010 1.00 41.41 189 ALA A C 1
ATOM 1485 O O . ALA A 1 189 ? -23.014 -28.342 -13.513 1.00 41.41 189 ALA A O 1
ATOM 1486 N N . THR A 1 190 ? -22.719 -26.937 -11.792 1.00 42.38 190 THR A N 1
ATOM 1487 C CA . THR A 1 190 ? -22.328 -27.962 -10.835 1.00 42.38 190 THR A CA 1
ATOM 1488 C C . THR A 1 190 ? -23.592 -28.727 -10.459 1.00 42.38 190 THR A C 1
ATOM 1490 O O . THR A 1 190 ? -24.367 -28.331 -9.591 1.00 42.38 190 THR A O 1
ATOM 1493 N N . GLY A 1 191 ? -23.840 -29.816 -11.187 1.00 34.66 191 GLY A N 1
ATOM 1494 C CA . GLY A 1 191 ? -24.901 -30.766 -10.899 1.00 34.66 191 GLY A CA 1
ATOM 1495 C C . GLY A 1 191 ? -24.663 -31.421 -9.543 1.00 34.66 191 GLY A C 1
ATOM 1496 O O . GLY A 1 191 ? -23.972 -32.430 -9.439 1.00 34.66 191 GLY A O 1
ATOM 1497 N N . LEU A 1 192 ? -25.256 -30.844 -8.502 1.00 38.94 192 LEU A N 1
ATOM 1498 C CA . LEU A 1 192 ? -25.620 -31.568 -7.293 1.00 38.94 192 LEU A CA 1
ATOM 1499 C C . LEU A 1 192 ? -26.639 -32.640 -7.697 1.00 38.94 192 LEU A C 1
ATOM 1501 O O . LEU A 1 192 ? -27.771 -32.327 -8.060 1.00 38.94 192 LEU A O 1
ATOM 1505 N N . HIS A 1 193 ? -26.220 -33.904 -7.667 1.00 39.28 193 HIS A N 1
ATOM 1506 C CA . HIS A 1 193 ? -27.108 -35.059 -7.773 1.00 39.28 193 HIS A CA 1
ATOM 1507 C C . HIS A 1 193 ? -28.180 -35.006 -6.667 1.00 39.28 193 HIS A C 1
ATOM 1509 O O . HIS A 1 193 ? -27.810 -35.021 -5.490 1.00 39.28 193 HIS A O 1
ATOM 1515 N N . PRO A 1 194 ? -29.489 -35.017 -6.983 1.00 40.16 194 PRO A N 1
ATOM 1516 C CA . PRO A 1 194 ? -30.503 -35.411 -6.021 1.00 40.16 194 PRO A CA 1
ATOM 1517 C C . PRO A 1 194 ? -30.678 -36.937 -6.059 1.00 40.16 194 PRO A C 1
ATOM 1519 O O . PRO A 1 194 ? -30.467 -37.588 -7.084 1.00 40.16 194 PRO A O 1
ATOM 1522 N N . GLY A 1 195 ? -31.012 -37.501 -4.900 1.00 35.03 195 GLY A N 1
ATOM 1523 C CA . GLY A 1 195 ? -31.023 -38.934 -4.630 1.00 35.03 195 GLY A CA 1
ATOM 1524 C C . GLY A 1 195 ? -31.925 -39.779 -5.533 1.00 35.03 195 GLY A C 1
ATOM 1525 O O . GLY A 1 195 ? -32.993 -39.357 -5.970 1.00 35.03 195 GLY A O 1
ATOM 1526 N N . GLY A 1 196 ? -31.485 -41.018 -5.747 1.00 33.09 196 GLY A N 1
ATOM 1527 C CA . GLY A 1 196 ? -32.324 -42.121 -6.191 1.00 33.09 196 GLY A CA 1
ATOM 1528 C C . GLY A 1 196 ? -32.578 -43.049 -5.011 1.00 33.09 196 GLY A C 1
ATOM 1529 O O . GLY A 1 196 ? -31.684 -43.785 -4.599 1.00 33.09 196 GLY A O 1
ATOM 1530 N N . ASP A 1 197 ? -33.789 -42.978 -4.469 1.00 37.88 197 ASP A N 1
ATOM 1531 C CA . ASP A 1 197 ? -34.329 -43.952 -3.528 1.00 37.88 197 ASP A CA 1
ATOM 1532 C C . ASP A 1 197 ? -34.789 -45.185 -4.327 1.00 37.88 197 ASP A C 1
ATOM 1534 O O . ASP A 1 197 ? -35.514 -45.065 -5.318 1.00 37.88 197 ASP A O 1
ATOM 1538 N N . GLY A 1 198 ? -34.315 -46.369 -3.943 1.00 34.62 198 GLY A N 1
ATOM 1539 C CA . GLY A 1 198 ? -34.474 -47.610 -4.701 1.00 34.62 198 GLY A CA 1
ATOM 1540 C C . GLY A 1 198 ? -34.436 -48.829 -3.786 1.00 34.62 198 GLY A C 1
ATOM 1541 O O . GLY A 1 198 ? -33.390 -49.414 -3.524 1.00 34.62 198 GLY A O 1
ATOM 1542 N N . ASN A 1 199 ? -35.614 -49.170 -3.285 1.00 35.84 199 ASN A N 1
ATOM 1543 C CA . ASN A 1 199 ? -35.962 -50.250 -2.368 1.00 35.84 199 ASN A CA 1
ATOM 1544 C C . ASN A 1 199 ? -35.4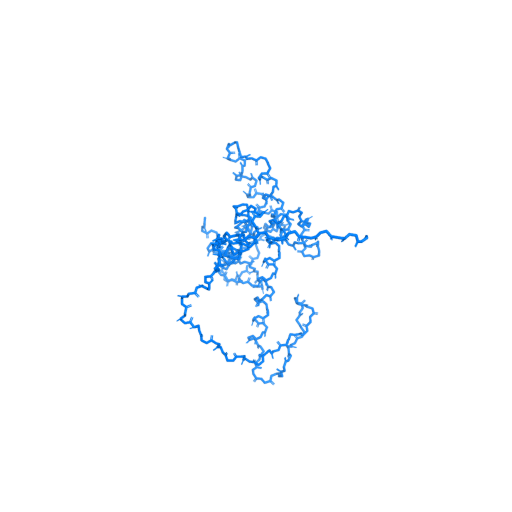55 -51.665 -2.792 1.00 35.84 199 ASN A C 1
ATOM 1546 O O . ASN A 1 199 ? -35.822 -52.136 -3.861 1.00 35.84 199 ASN A O 1
ATOM 1550 N N . GLN A 1 200 ? -34.635 -52.295 -1.923 1.00 36.72 200 GLN A N 1
ATOM 1551 C CA . GLN A 1 200 ? -34.493 -53.718 -1.474 1.00 36.72 200 GLN A CA 1
ATOM 1552 C C . GLN A 1 200 ? -34.918 -54.931 -2.368 1.00 36.72 200 GLN A C 1
ATOM 1554 O O . GLN A 1 200 ? -35.872 -54.814 -3.128 1.00 36.72 200 GLN A O 1
ATOM 1559 N N . PRO A 1 201 ? -34.331 -56.162 -2.209 1.00 43.03 201 PRO A N 1
ATOM 1560 C CA . PRO A 1 201 ? -34.176 -56.829 -0.904 1.00 43.03 201 PRO A CA 1
ATOM 1561 C C . PRO A 1 201 ? -32.942 -57.720 -0.632 1.00 43.03 201 PRO A C 1
ATOM 1563 O O . PRO A 1 201 ? -32.159 -58.113 -1.491 1.00 43.03 201 PRO A O 1
ATOM 1566 N N . ARG A 1 202 ? -32.854 -58.029 0.668 1.00 44.62 202 ARG A N 1
ATOM 1567 C CA . ARG A 1 202 ? -31.913 -58.853 1.441 1.00 44.62 202 ARG A CA 1
ATOM 1568 C C . ARG A 1 202 ? -31.502 -60.184 0.797 1.00 44.62 202 ARG A C 1
ATOM 1570 O O . ARG A 1 202 ? -32.359 -60.934 0.333 1.00 44.62 202 ARG A O 1
ATOM 1577 N N . ARG A 1 203 ? -30.235 -60.566 1.006 1.00 40.09 203 ARG A N 1
ATOM 1578 C CA . ARG A 1 203 ? -29.839 -61.952 1.313 1.00 40.09 203 ARG A CA 1
ATOM 1579 C C . ARG A 1 203 ? -28.717 -61.976 2.347 1.00 40.09 203 ARG A C 1
ATOM 1581 O O . ARG A 1 203 ? -27.661 -61.391 2.140 1.00 40.09 203 ARG A O 1
ATOM 1588 N N . ASP A 1 204 ? -28.987 -62.685 3.436 1.00 44.88 204 ASP A N 1
ATOM 1589 C CA . ASP A 1 204 ? -28.023 -63.111 4.442 1.00 44.88 204 ASP A CA 1
ATOM 1590 C C . ASP A 1 204 ? -26.923 -63.984 3.824 1.00 44.88 204 ASP A C 1
ATOM 1592 O O . ASP A 1 204 ? -27.213 -64.824 2.965 1.00 44.88 204 ASP A O 1
ATOM 1596 N N . LYS A 1 205 ? -25.692 -63.850 4.333 1.00 41.03 205 LYS A N 1
ATOM 1597 C CA . LYS A 1 205 ? -24.835 -64.985 4.719 1.00 41.03 205 LYS A CA 1
ATOM 1598 C C . LYS A 1 205 ? -23.608 -64.510 5.500 1.00 41.03 205 LYS A C 1
ATOM 1600 O O . LYS A 1 205 ? -22.843 -63.667 5.050 1.00 41.03 205 LYS A O 1
ATOM 1605 N N . ALA A 1 206 ? -23.465 -65.097 6.682 1.00 45.66 206 ALA A N 1
ATOM 1606 C CA . ALA A 1 206 ? -22.316 -65.038 7.569 1.00 45.66 206 ALA A CA 1
ATOM 1607 C C . ALA A 1 206 ? -21.120 -65.845 7.033 1.00 45.66 206 ALA A C 1
ATOM 1609 O O . ALA A 1 206 ? -21.353 -66.892 6.436 1.00 45.66 206 ALA A O 1
ATOM 1610 N N . GLN A 1 207 ? -19.888 -65.412 7.339 1.00 41.72 207 GLN A N 1
ATOM 1611 C CA . GLN A 1 207 ? -18.726 -66.225 7.777 1.00 41.72 207 GLN A CA 1
ATOM 1612 C C . GLN A 1 207 ? -17.549 -65.253 8.074 1.00 41.72 207 GLN A C 1
ATOM 1614 O O . GLN A 1 207 ? -17.326 -64.359 7.266 1.00 41.72 207 GLN A O 1
ATOM 1619 N N . LYS A 1 208 ? -16.986 -65.193 9.300 1.00 43.53 208 LYS A N 1
ATOM 1620 C CA . LYS A 1 208 ? -15.714 -65.831 9.756 1.00 43.53 208 LYS A CA 1
ATOM 1621 C C . LYS A 1 208 ? -14.546 -65.605 8.774 1.00 43.53 208 LYS A C 1
ATOM 1623 O O . LYS A 1 208 ? -14.709 -65.930 7.606 1.00 43.53 208 LYS A O 1
ATOM 1628 N N . ASP A 1 209 ? -13.392 -65.046 9.139 1.00 49.06 209 ASP A N 1
ATOM 1629 C CA . ASP A 1 209 ? -12.615 -65.070 10.394 1.00 49.06 209 ASP A CA 1
ATOM 1630 C C . ASP A 1 209 ? -12.023 -63.696 10.767 1.00 49.06 209 ASP A C 1
ATOM 1632 O O . ASP A 1 209 ? -11.839 -62.860 9.852 1.00 49.06 209 ASP A O 1
#

Radius of gyration: 24.56 Å; chains: 1; bounding box: 54×86×52 Å

Secondary structure (DSSP, 8-state):
-HHHHH--S-SSSTT-STTHHHHHHHHHHHHHHHHHHH-TTS-HHHHHHHHHHTTTTHHHHEEESSSEEE-HHHHHH-HHHHHHHHHHHHHHTSTT--HHHHHHHHHHHHHTT-SGGGT-SS---SHHHHHHHHHHHHHHHHHHHHHHHHHS-TTS-SBPS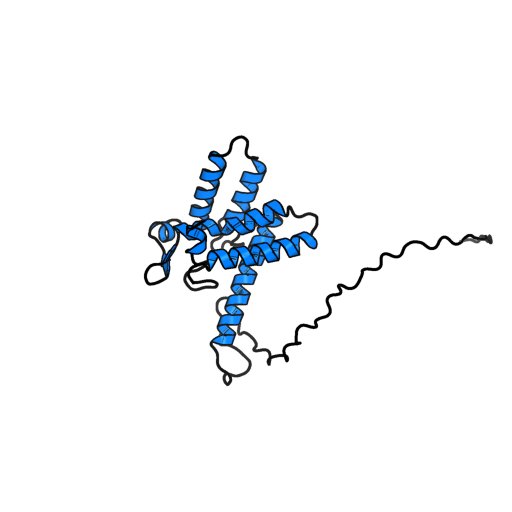PBTTTTBPPB---------------------PPP--------------